Protein 2NOT (pdb70)

Solvent-accessible surface area: 13647 Å² total; per-residue (Å²): 42,51,98,20,6,34,130,0,1,57,10,5,1,112,55,154,67,55,27,173,48,7,68,61,0,2,5,17,12,40,77,48,58,31,35,99,33,46,14,89,0,0,117,4,8,70,116,6,34,65,29,19,48,52,0,110,158,128,66,4,47,8,132,173,8,65,14,63,52,24,65,10,35,124,5,6,55,18,90,16,138,182,146,165,45,41,81,53,0,0,52,4,0,18,127,5,1,52,44,9,13,164,17,72,37,69,116,85,18,112,84,26,64,48,154,157,124,5,198,44,111,95,8,12,25,129,0,2,58,12,5,5,106,52,176,83,66,25,146,43,7,77,69,2,9,4,11,5,40,190,23,41,46,25,104,32,47,10,74,0,0,128,2,6,68,115,20,28,69,31,48,50,54,0,113,160,143,68,8,42,8,164,151,12,44,0,5,37,100,73,21,171,109,0,3,81,24,93,1,145,176,108,153,22,26,86,61,0,0,57,2,0,18,121,4,1,71,36,10,37,158,10,73,40,71,121,84,15,110,90,30,83,71,166,182,104,4,171

CATH classification: 1.20.90.10

Structure (mmCIF, N/CA/C/O backbone):
data_2NOT
#
_entry.id   2NOT
#
_cell.length_a   39.500
_cell.length_b   43.500
_cell.length_c   145.000
_cell.angle_alpha   90.00
_cell.angle_beta   90.00
_cell.angle_gamma   90.00
#
_symmetry.space_group_name_H-M   'P 21 21 21'
#
loop_
_entity.id
_entity.type
_entity.pdbx_description
1 polymer 'PHOSPHOLIPASE A2'
2 water water
#
loop_
_atom_site.group_PDB
_atom_site.id
_atom_site.type_symbol
_atom_site.label_atom_id
_atom_site.label_alt_id
_atom_site.label_comp_id
_atom_site.label_asym_id
_atom_site.label_entity_id
_atom_site.label_seq_id
_atom_site.pdbx_PDB_ins_code
_atom_site.Cartn_x
_atom_site.Cartn_y
_atom_site.Cartn_z
_atom_site.occupancy
_atom_site.B_iso_or_equiv
_atom_site.auth_seq_id
_atom_site.auth_comp_id
_atom_site.auth_asym_id
_atom_site.auth_atom_id
_atom_site.pdbx_PDB_model_num
ATOM 1 N N . ASN A 1 1 ? 0.333 8.967 30.901 1.00 3.79 1 ASN A N 1
ATOM 2 C CA . ASN A 1 1 ? 0.081 7.724 31.587 1.00 3.06 1 ASN A CA 1
ATOM 3 C C . ASN A 1 1 ? 1.297 6.800 31.718 1.00 2.00 1 ASN A C 1
ATOM 4 O O . ASN A 1 1 ? 2.405 7.110 31.274 1.00 2.00 1 ASN A O 1
ATOM 9 N N . LEU A 1 2 ? 1.036 5.642 32.342 1.00 2.00 2 LEU A N 1
ATOM 10 C CA . LEU A 1 2 ? 2.027 4.620 32.636 1.00 2.00 2 LEU A CA 1
ATOM 11 C C . LEU A 1 2 ? 2.558 3.788 31.486 1.00 2.00 2 LEU A C 1
ATOM 12 O O . LEU A 1 2 ? 3.653 3.235 31.597 1.00 2.64 2 LEU A O 1
ATOM 17 N N . VAL A 1 3 ? 1.815 3.663 30.384 1.00 2.00 3 VAL A N 1
ATOM 18 C CA . VAL A 1 3 ? 2.306 2.948 29.208 1.00 2.89 3 VAL A CA 1
ATOM 19 C C . VAL A 1 3 ? 3.421 3.809 28.607 1.00 2.37 3 VAL A C 1
ATOM 20 O O . VAL A 1 3 ? 4.493 3.315 28.243 1.00 2.05 3 VAL A O 1
ATOM 24 N N . GLN A 1 4 ? 3.160 5.125 28.571 1.00 2.00 4 GLN A N 1
ATOM 25 C CA . GLN A 1 4 ? 4.109 6.127 28.101 1.00 2.00 4 GLN A CA 1
ATOM 26 C C . GLN A 1 4 ? 5.297 6.257 29.022 1.00 2.00 4 GLN A C 1
ATOM 27 O O . GLN A 1 4 ? 6.382 6.571 28.549 1.00 4.73 4 GLN A O 1
ATOM 33 N N . PHE A 1 5 ? 5.122 6.055 30.332 1.00 5.59 5 PHE A N 1
ATOM 34 C CA . PHE A 1 5 ? 6.238 6.088 31.273 1.00 7.07 5 PHE A CA 1
ATOM 35 C C . PHE A 1 5 ? 7.165 4.917 30.954 1.00 5.59 5 PHE A C 1
ATOM 36 O O . PHE A 1 5 ? 8.366 5.118 30.773 1.00 2.00 5 PHE A O 1
ATOM 44 N N . SER A 1 6 ? 6.599 3.705 30.834 1.00 6.72 6 SER A N 1
ATOM 45 C CA . SER A 1 6 ? 7.340 2.516 30.436 1.00 7.53 6 SER A CA 1
ATOM 46 C C . SER A 1 6 ? 8.104 2.733 29.124 1.00 7.27 6 SER A C 1
ATOM 47 O O . SER A 1 6 ? 9.242 2.276 28.994 1.00 10.17 6 SER A O 1
ATOM 50 N N . TYR A 1 7 ? 7.518 3.466 28.163 1.00 2.19 7 TYR A N 1
ATOM 51 C CA . TYR A 1 7 ? 8.214 3.823 26.940 1.00 2.00 7 TYR A CA 1
ATOM 52 C C . TYR A 1 7 ? 9.347 4.806 27.165 1.00 4.17 7 TYR A C 1
ATOM 53 O O . TYR A 1 7 ? 10.383 4.670 26.510 1.00 6.43 7 TYR A O 1
ATOM 62 N N . LEU A 1 8 ? 9.176 5.791 28.067 1.00 2.53 8 LEU A N 1
ATOM 63 C CA . LEU A 1 8 ? 10.220 6.772 28.352 1.00 3.33 8 LEU A CA 1
ATOM 64 C C . LEU A 1 8 ? 11.409 6.150 29.070 1.00 3.54 8 LEU A C 1
ATOM 65 O O . LEU A 1 8 ? 12.545 6.583 28.870 1.00 2.00 8 LEU A O 1
ATOM 70 N N . ILE A 1 9 ? 11.130 5.093 29.856 1.00 4.61 9 ILE A N 1
ATOM 71 C CA . ILE A 1 9 ? 12.125 4.300 30.575 1.00 3.86 9 ILE A CA 1
ATOM 72 C C . ILE A 1 9 ? 12.995 3.543 29.577 1.00 4.30 9 ILE A C 1
ATOM 73 O O . ILE A 1 9 ? 14.224 3.616 29.658 1.00 5.31 9 ILE A O 1
ATOM 78 N N . GLN A 1 10 ? 12.367 2.839 28.621 1.00 2.57 10 GLN A N 1
ATOM 79 C CA . GLN A 1 10 ? 13.119 2.059 27.651 1.00 2.00 10 GLN A CA 1
ATOM 80 C C . GLN A 1 10 ? 13.942 2.873 26.684 1.00 4.11 10 GLN A C 1
ATOM 81 O O . GLN A 1 10 ? 14.951 2.387 26.170 1.00 6.22 10 GLN A O 1
ATOM 87 N N . CYS A 1 11 ? 13.507 4.119 26.460 1.00 4.65 11 CYS A N 1
ATOM 88 C CA . CYS A 1 11 ? 14.210 5.039 25.590 1.00 2.00 11 CYS A CA 1
ATOM 89 C C . CYS A 1 11 ? 15.441 5.597 26.290 1.00 5.34 11 CYS A C 1
ATOM 90 O O . CYS A 1 11 ? 16.520 5.650 25.693 1.00 5.03 11 CYS A O 1
ATOM 93 N N . ALA A 1 12 ? 15.294 5.994 27.564 1.00 5.37 12 ALA A N 1
ATOM 94 C CA . ALA A 1 12 ? 16.397 6.540 28.350 1.00 2.00 12 ALA A CA 1
ATOM 95 C C . ALA A 1 12 ? 17.463 5.507 28.685 1.00 2.00 12 ALA A C 1
ATOM 96 O O . ALA A 1 12 ? 18.642 5.858 28.805 1.00 2.00 12 ALA A O 1
ATOM 98 N N . ASN A 1 13 ? 17.065 4.233 28.831 1.00 2.00 13 ASN A N 1
ATOM 99 C CA . ASN A 1 13 ? 18.020 3.178 29.078 1.00 2.26 13 ASN A CA 1
ATOM 100 C C . ASN A 1 13 ? 18.442 2.418 27.825 1.00 2.00 13 ASN A C 1
ATOM 101 O O . ASN A 1 13 ? 19.406 1.673 27.912 1.00 2.00 13 ASN A O 1
ATOM 106 N N . HIS A 1 14 ? 17.761 2.520 26.676 1.00 2.00 14 HIS A N 1
ATOM 107 C CA . HIS A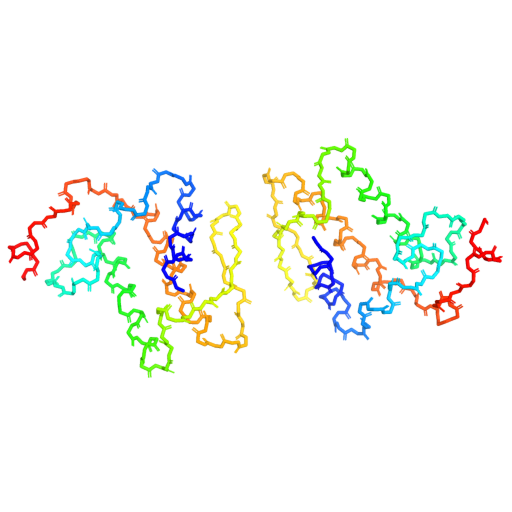 1 14 ? 18.166 1.832 25.445 1.00 2.64 14 HIS A CA 1
ATOM 108 C C . HIS A 1 14 ? 18.124 0.299 25.485 1.00 7.55 14 HIS A C 1
ATOM 109 O O . HIS A 1 14 ? 19.059 -0.403 25.077 1.00 7.10 14 HIS A O 1
ATOM 116 N N . GLY A 1 15 ? 17.020 -0.276 25.983 1.00 9.88 15 GLY A N 1
ATOM 117 C CA . GLY A 1 15 ? 16.870 -1.716 26.030 1.00 9.54 15 GLY A CA 1
ATOM 118 C C . GLY A 1 15 ? 17.622 -2.434 27.138 1.00 6.43 15 GLY A C 1
ATOM 119 O O . GLY A 1 15 ? 17.182 -3.532 27.481 1.00 9.21 15 GLY A O 1
ATOM 120 N N . ARG A 1 16 ? 18.709 -1.897 27.731 1.00 4.52 16 ARG A N 1
ATOM 121 C CA . ARG A 1 16 ? 19.441 -2.634 28.758 1.00 5.43 16 ARG A CA 1
ATOM 122 C C . ARG A 1 16 ? 18.668 -3.178 29.960 1.00 4.87 16 ARG A C 1
ATOM 123 O O . ARG A 1 16 ? 19.070 -4.225 30.479 1.00 6.69 16 ARG A O 1
ATOM 131 N N . ARG A 1 17 ? 17.546 -2.589 30.407 1.00 5.64 17 ARG A N 1
ATOM 132 C CA . ARG A 1 17 ? 16.783 -3.179 31.508 1.00 4.73 17 ARG A CA 1
ATOM 133 C C . ARG A 1 17 ? 15.263 -3.108 31.318 1.00 2.00 17 ARG A C 1
ATOM 134 O O . ARG A 1 17 ? 14.788 -2.043 30.945 1.00 2.00 17 ARG A O 1
ATOM 142 N N . PRO A 1 18 ? 14.461 -4.181 31.507 1.00 2.00 18 PRO A N 1
ATOM 143 C CA . PRO A 1 18 ? 12.980 -4.210 31.530 1.00 2.00 18 PRO A CA 1
ATOM 144 C C . PRO A 1 18 ? 12.338 -3.269 32.545 1.00 2.00 18 PRO A C 1
ATOM 145 O O . PRO A 1 18 ? 12.906 -3.105 33.622 1.00 3.82 18 PRO A O 1
ATOM 149 N N . THR A 1 19 ? 11.151 -2.695 32.257 1.00 2.69 19 THR A N 1
ATOM 150 C CA . THR A 1 19 ? 10.438 -1.788 33.167 1.00 2.10 19 THR A CA 1
ATOM 151 C C . THR A 1 19 ? 9.985 -2.488 34.452 1.00 4.27 19 THR A C 1
ATOM 152 O O . THR A 1 19 ? 9.948 -1.906 35.536 1.00 2.00 19 THR A O 1
ATOM 156 N N . ARG A 1 20 ? 9.688 -3.778 34.297 1.00 6.00 20 ARG A N 1
ATOM 157 C CA . ARG A 1 20 ? 9.339 -4.704 35.361 1.00 5.06 20 ARG A CA 1
ATOM 158 C C . ARG A 1 20 ? 10.365 -4.696 36.489 1.00 3.53 20 ARG A C 1
ATOM 159 O O . ARG A 1 20 ? 10.036 -4.821 37.670 1.00 6.21 20 ARG A O 1
ATOM 167 N N . HIS A 1 21 ? 11.640 -4.540 36.120 1.00 3.19 21 HIS A N 1
ATOM 168 C CA . HIS A 1 21 ? 12.739 -4.531 37.076 1.00 3.08 21 HIS A CA 1
ATOM 169 C C . HIS A 1 21 ? 12.737 -3.368 3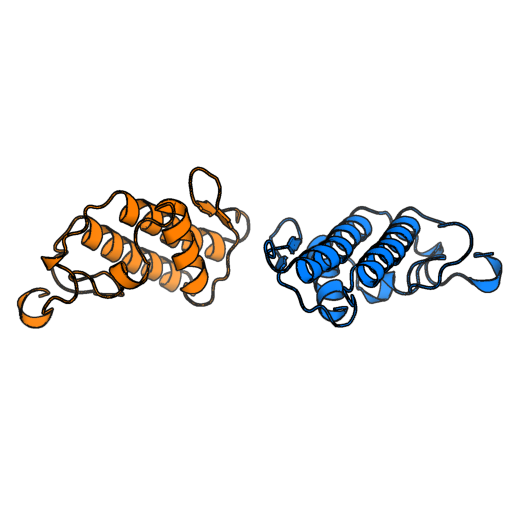8.064 1.00 4.67 21 HIS A C 1
ATOM 170 O O . HIS A 1 21 ? 13.263 -3.440 39.177 1.00 2.03 21 HIS A O 1
ATOM 177 N N . TYR A 1 22 ? 12.104 -2.288 37.616 1.00 5.65 22 TYR A N 1
ATOM 178 C CA . TYR A 1 22 ? 11.997 -1.066 38.379 1.00 2.00 22 TYR A CA 1
ATOM 179 C C . TYR A 1 22 ? 10.738 -0.978 39.214 1.00 2.00 22 TYR A C 1
ATOM 180 O O . TYR A 1 22 ? 10.684 -0.129 40.094 1.00 2.00 22 TYR A O 1
ATOM 189 N N . MET A 1 23 ? 9.709 -1.804 38.995 1.00 2.00 23 MET A N 1
ATOM 190 C CA . MET A 1 23 ? 8.459 -1.662 39.741 1.00 3.00 23 MET A CA 1
ATOM 191 C C . MET A 1 23 ? 8.429 -2.322 41.116 1.00 2.00 23 MET A C 1
ATOM 192 O O . MET A 1 23 ? 7.505 -2.093 41.897 1.00 2.00 23 MET A O 1
ATOM 197 N N . ASP A 1 24 ? 9.411 -3.154 41.451 1.00 2.00 24 ASP A N 1
ATOM 198 C CA . ASP A 1 24 ? 9.485 -3.657 42.803 1.00 2.22 24 ASP A CA 1
ATOM 199 C C . ASP A 1 24 ? 10.929 -3.569 43.260 1.00 2.00 24 ASP A C 1
ATOM 200 O O . ASP A 1 24 ? 11.633 -4.557 43.462 1.00 2.00 24 ASP A O 1
ATOM 205 N N . TYR A 1 25 ? 11.360 -2.319 43.425 1.00 3.27 25 TYR A N 1
ATOM 206 C CA . TYR A 1 25 ? 12.705 -2.039 43.888 1.00 5.40 25 TYR A CA 1
ATOM 207 C C . TYR A 1 25 ? 12.697 -1.167 45.142 1.00 6.31 25 TYR A C 1
ATOM 208 O O . TYR A 1 25 ? 11.969 -0.180 45.251 1.00 6.53 25 TYR A O 1
ATOM 217 N N . GLY A 1 26 ? 13.555 -1.542 46.096 1.00 2.58 26 GLY A N 1
ATOM 218 C CA . GLY A 1 26 ? 13.721 -0.828 47.351 1.00 2.00 26 GLY A CA 1
ATOM 219 C C . GLY A 1 26 ? 12.446 -0.588 48.152 1.00 5.50 26 GLY A C 1
ATOM 220 O O . GLY A 1 26 ? 11.541 -1.424 48.247 1.00 7.99 26 GLY A O 1
ATOM 221 N N . CYS A 1 27 ? 12.406 0.617 48.726 1.00 4.62 27 CYS A N 1
ATOM 222 C CA . CYS A 1 27 ? 11.291 1.063 49.546 1.00 4.73 27 CYS A CA 1
ATOM 223 C C . CYS A 1 27 ? 10.229 1.900 48.849 1.00 2.00 27 CYS A C 1
ATOM 224 O O . CYS A 1 27 ? 9.067 1.891 49.251 1.00 2.00 27 CYS A O 1
ATOM 227 N N . TYR A 1 28 ? 10.617 2.616 47.793 1.00 2.00 28 TYR A N 1
ATOM 228 C CA . TYR A 1 28 ? 9.723 3.523 47.091 1.00 2.00 28 TYR A CA 1
ATOM 229 C C . TYR A 1 28 ? 9.308 3.154 45.678 1.00 2.00 28 TYR A C 1
ATOM 230 O O . TYR A 1 28 ? 8.281 3.650 45.212 1.00 2.00 28 TYR A O 1
ATOM 239 N N . CYS A 1 29 ? 10.067 2.321 44.954 1.00 2.00 29 CYS A N 1
ATOM 240 C CA . CYS A 1 29 ? 9.673 1.938 43.609 1.00 2.00 29 CYS A CA 1
ATOM 241 C C . CYS A 1 29 ? 8.542 0.936 43.716 1.00 2.00 29 CYS A C 1
ATOM 242 O O . CYS A 1 29 ? 8.613 -0.078 44.415 1.00 2.00 29 CYS A O 1
ATOM 245 N N . GLY A 1 30 ? 7.478 1.296 43.001 1.00 2.00 30 GLY A N 1
ATOM 246 C CA . GLY A 1 30 ? 6.210 0.592 43.095 1.00 3.37 30 GLY A CA 1
ATOM 247 C C . GLY A 1 30 ? 5.161 1.473 43.771 1.00 5.06 30 GLY A C 1
ATOM 248 O O . GLY A 1 30 ? 4.031 1.036 43.979 1.00 4.80 30 GLY A O 1
ATOM 249 N N . TRP A 1 31 ? 5.567 2.714 44.102 1.00 4.87 31 TRP A N 1
ATOM 250 C CA . TRP A 1 31 ? 4.787 3.800 44.698 1.00 2.00 31 TRP A CA 1
ATOM 251 C C . TRP A 1 31 ? 4.329 3.718 46.146 1.00 3.95 31 TRP A C 1
ATOM 252 O O . TRP A 1 31 ? 3.593 4.595 46.613 1.00 6.63 31 TRP A O 1
ATOM 263 N N . GLY A 1 32 ? 4.753 2.708 46.910 1.00 5.92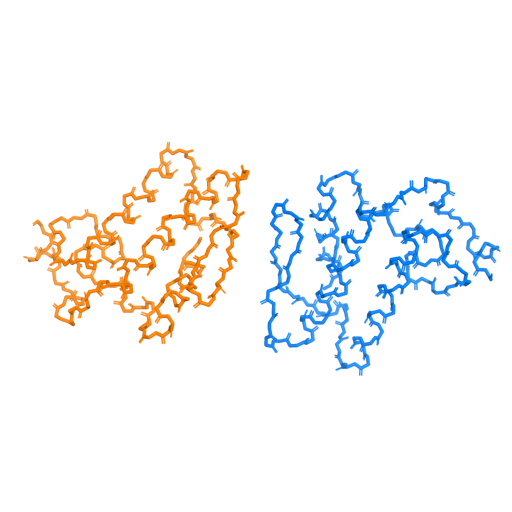 32 GLY A N 1
ATOM 264 C CA . GLY A 1 32 ? 4.412 2.650 48.325 1.00 6.64 32 GLY A CA 1
ATOM 265 C C . GLY A 1 32 ? 5.422 3.440 49.142 1.00 6.29 32 GLY A C 1
ATOM 266 O O . GLY A 1 32 ? 6.560 3.010 49.329 1.00 11.58 32 GLY A O 1
ATOM 267 N N . GLY A 1 33 ? 4.999 4.612 49.621 1.00 7.81 33 GLY A N 1
ATOM 268 C CA . GLY A 1 33 ? 5.839 5.497 50.413 1.00 5.71 33 GLY A CA 1
ATOM 269 C C . GLY A 1 33 ? 6.176 4.891 51.765 1.00 11.69 33 GLY A C 1
ATOM 270 O O . GLY A 1 33 ? 5.276 4.638 52.572 1.00 19.53 33 GLY A O 1
ATOM 271 N N . SER A 1 34 ? 7.470 4.677 52.026 1.00 12.37 34 SER A N 1
ATOM 272 C CA . SER A 1 34 ? 7.906 4.012 53.248 1.00 12.44 34 SER A CA 1
ATOM 273 C C . SER A 1 34 ? 9.376 4.210 53.602 1.00 5.43 34 SER A C 1
ATOM 274 O O . SER A 1 34 ? 10.251 4.097 52.743 1.00 7.71 34 SER A O 1
ATOM 277 N N . GLY A 1 35 ? 9.637 4.467 54.888 1.00 2.80 35 GLY A N 1
ATOM 278 C CA . GLY A 1 35 ? 10.968 4.622 55.463 1.00 2.40 35 GLY A CA 1
ATOM 279 C C . GLY A 1 35 ? 11.963 5.498 54.718 1.00 2.00 35 GLY A C 1
ATOM 280 O O . GLY A 1 35 ? 11.668 6.605 54.273 1.00 2.69 35 GLY A O 1
ATOM 281 N N . THR A 1 36 ? 13.168 4.938 54.595 1.00 2.00 36 THR A N 1
ATOM 282 C CA . THR A 1 36 ? 14.280 5.602 53.935 1.00 3.63 36 THR A CA 1
ATOM 283 C C . THR A 1 36 ? 14.451 5.024 52.528 1.00 5.69 36 THR A C 1
ATOM 284 O O . THR A 1 36 ? 14.351 3.806 52.355 1.00 6.97 36 THR A O 1
ATOM 288 N N . PRO A 1 37 ? 14.692 5.841 51.485 1.00 5.59 37 PRO A N 1
ATOM 289 C CA . PRO A 1 37 ? 15.194 5.400 50.188 1.00 2.02 37 PRO A CA 1
ATOM 290 C C . PRO A 1 37 ? 16.530 4.698 50.381 1.00 2.00 37 PRO A C 1
ATOM 291 O O . PRO A 1 37 ? 17.513 5.285 50.834 1.00 2.00 37 PRO A O 1
ATOM 295 N N . VAL A 1 38 ? 16.525 3.398 50.091 1.00 2.00 38 VAL A N 1
ATOM 296 C CA . VAL A 1 38 ? 17.696 2.556 50.321 1.00 4.56 38 VAL A CA 1
ATOM 297 C C . VAL A 1 38 ? 18.866 2.779 49.362 1.00 4.71 38 VAL A C 1
ATOM 298 O O . VAL A 1 38 ? 20.015 2.461 49.683 1.00 3.20 38 VAL A O 1
ATOM 302 N N . ASP A 1 39 ? 18.565 3.404 48.215 1.00 3.53 39 ASP A N 1
ATOM 303 C CA . ASP A 1 39 ? 19.464 3.434 47.066 1.00 2.00 39 ASP A CA 1
ATOM 304 C C . ASP A 1 39 ? 19.306 4.733 46.285 1.00 5.16 39 ASP A C 1
ATOM 305 O O . ASP A 1 39 ? 18.400 5.533 46.529 1.00 3.09 39 ASP A O 1
ATOM 310 N N . GLU A 1 40 ? 20.170 4.910 45.282 1.00 10.44 40 GLU A N 1
ATOM 311 C CA . GLU A 1 40 ? 20.100 6.046 44.369 1.00 14.75 40 GLU A CA 1
ATOM 312 C C . GLU A 1 40 ? 18.838 5.931 43.513 1.00 6.82 40 GLU A C 1
ATOM 313 O O . GLU A 1 40 ? 18.055 6.877 43.389 1.00 2.00 40 GLU A O 1
ATOM 319 N N . LEU A 1 41 ? 18.634 4.711 42.991 1.00 3.15 41 LEU A N 1
ATOM 320 C CA . LEU A 1 41 ? 17.471 4.348 42.198 1.00 2.00 41 LEU A CA 1
ATOM 321 C C . LEU A 1 41 ? 16.197 4.436 43.000 1.00 2.00 41 LEU A C 1
ATOM 322 O O . LEU A 1 41 ? 15.137 4.734 42.450 1.00 2.00 41 LEU A O 1
ATOM 327 N N . ASP A 1 42 ? 16.302 4.189 44.306 1.00 5.37 42 ASP A N 1
ATOM 328 C CA . ASP A 1 42 ? 15.128 4.269 45.142 1.00 3.71 42 ASP A CA 1
ATOM 329 C C . ASP A 1 42 ? 14.721 5.709 45.387 1.00 2.00 42 ASP A C 1
ATOM 330 O O . ASP A 1 42 ? 13.528 5.982 45.514 1.00 2.00 42 ASP A O 1
ATOM 335 N N . ARG A 1 43 ? 15.698 6.632 45.419 1.00 6.94 43 ARG A N 1
ATOM 336 C CA . ARG A 1 43 ? 15.411 8.055 45.551 1.00 13.28 43 ARG A CA 1
ATOM 337 C C . ARG A 1 43 ? 14.769 8.604 44.291 1.00 9.86 43 ARG A C 1
ATOM 338 O O . ARG A 1 43 ? 13.928 9.496 44.397 1.00 8.52 43 ARG A O 1
ATOM 346 N N . CYS A 1 44 ? 15.122 8.058 43.111 1.00 7.35 44 CYS A N 1
ATOM 347 C CA . CYS A 1 44 ? 14.477 8.426 41.856 1.00 2.00 44 CYS A CA 1
ATOM 348 C C . CYS A 1 44 ? 12.985 8.160 41.903 1.00 2.00 44 CYS A C 1
ATOM 349 O O . CYS A 1 44 ? 12.196 8.907 41.332 1.00 4.05 44 CYS A O 1
ATOM 352 N N . CYS A 1 45 ? 12.621 7.068 42.585 1.00 2.33 45 CYS A N 1
ATOM 353 C CA . CYS A 1 45 ? 11.252 6.619 42.672 1.00 2.00 45 CYS A CA 1
ATOM 354 C C . CYS A 1 45 ? 10.457 7.394 43.693 1.00 2.00 45 CYS A C 1
ATOM 355 O O . CYS A 1 45 ? 9.247 7.536 43.535 1.00 2.00 45 CYS A O 1
ATOM 358 N N . LYS A 1 46 ? 11.126 7.896 44.734 1.00 2.00 46 LYS A N 1
ATOM 359 C CA . LYS A 1 46 ? 10.473 8.724 45.739 1.00 3.78 46 LYS A CA 1
ATOM 360 C C . LYS A 1 46 ? 10.162 10.072 45.122 1.00 2.00 46 LYS A C 1
ATOM 361 O O . LYS A 1 46 ? 9.033 10.534 45.216 1.00 2.00 46 LYS A O 1
ATOM 367 N N . ILE A 1 47 ? 11.174 10.682 44.494 1.00 2.00 47 ILE A N 1
ATOM 368 C CA . ILE A 1 47 ? 11.045 11.956 43.808 1.00 2.00 47 ILE A CA 1
ATOM 369 C C . ILE A 1 47 ? 9.932 11.916 42.765 1.00 2.00 47 ILE A C 1
ATOM 370 O O . ILE A 1 47 ? 9.175 12.876 42.640 1.00 2.00 47 ILE A O 1
ATOM 375 N N . HIS A 1 48 ? 9.823 10.783 42.054 1.00 4.67 48 HIS A N 1
ATOM 376 C CA . HIS A 1 48 ? 8.813 10.548 41.032 1.00 2.00 48 HIS A CA 1
ATOM 377 C C . HIS A 1 48 ? 7.417 10.464 41.628 1.00 5.58 48 HIS A C 1
ATOM 378 O O . HIS A 1 48 ? 6.474 11.010 41.051 1.00 2.76 48 HIS A O 1
ATOM 385 N N . ASP A 1 49 ? 7.293 9.762 42.768 1.00 6.64 49 ASP A N 1
ATOM 386 C CA . ASP A 1 49 ? 6.041 9.617 43.501 1.00 2.00 49 ASP A CA 1
ATOM 387 C C . ASP A 1 49 ? 5.586 10.951 44.061 1.00 2.00 49 ASP A C 1
ATOM 388 O O . ASP A 1 49 ? 4.392 11.233 44.091 1.00 5.60 49 ASP A O 1
ATOM 393 N N . ASP A 1 50 ? 6.557 11.766 44.474 1.00 2.00 50 ASP A N 1
ATOM 394 C CA . ASP A 1 50 ? 6.335 13.117 44.957 1.00 2.00 50 ASP A CA 1
ATOM 395 C C . ASP A 1 50 ? 5.977 14.075 43.828 1.00 2.00 50 ASP A C 1
ATOM 396 O O . ASP A 1 50 ? 5.231 15.031 44.017 1.00 2.00 50 ASP A O 1
ATOM 401 N N . CYS A 1 51 ? 6.512 13.829 42.635 1.00 2.00 51 CYS A N 1
ATOM 402 C CA . CYS A 1 51 ? 6.291 14.680 41.474 1.00 2.00 51 CYS A CA 1
ATOM 403 C C . CYS A 1 51 ? 4.844 14.603 41.013 1.00 3.17 51 CYS A C 1
ATOM 404 O O . CYS A 1 51 ? 4.160 15.602 40.785 1.00 2.87 51 CYS A O 1
ATOM 407 N N . TYR A 1 52 ? 4.418 13.341 40.933 1.00 2.00 52 TYR A N 1
ATOM 408 C CA . TYR A 1 52 ? 3.058 12.941 40.646 1.00 2.00 52 TYR A CA 1
ATOM 409 C C . TYR A 1 52 ? 2.077 13.475 41.686 1.00 2.00 52 TYR A C 1
ATOM 410 O O . TYR A 1 52 ? 0.885 13.543 41.405 1.00 4.83 52 TYR A O 1
ATOM 419 N N . SER A 1 53 ? 2.528 13.858 42.889 1.00 2.00 53 SER A N 1
ATOM 420 C CA . SER A 1 53 ? 1.652 14.423 43.910 1.00 2.00 53 SER A CA 1
ATOM 421 C C . SER A 1 53 ? 1.384 15.911 43.711 1.00 2.22 53 SER A C 1
ATOM 422 O O . SER A 1 53 ? 0.255 16.361 43.912 1.00 2.00 53 SER A O 1
ATOM 425 N N . ASP A 1 54 ? 2.413 16.656 43.307 1.00 3.12 54 ASP A N 1
ATOM 426 C CA . ASP A 1 54 ? 2.288 18.071 42.980 1.00 6.55 54 ASP A CA 1
ATOM 427 C C . ASP A 1 54 ? 1.360 18.220 41.788 1.00 6.21 54 ASP A C 1
ATOM 428 O O . ASP A 1 54 ? 0.584 19.176 41.723 1.00 5.64 54 ASP A O 1
ATOM 433 N N . ALA A 1 55 ? 1.517 17.259 40.860 1.00 5.17 55 ALA A N 1
ATOM 434 C CA . ALA A 1 55 ? 0.720 17.168 39.669 1.00 2.00 55 ALA A CA 1
ATOM 435 C C . ALA A 1 55 ? -0.728 17.085 40.084 1.00 2.00 55 ALA A C 1
ATOM 436 O O . ALA A 1 55 ? -1.518 17.921 39.644 1.00 4.81 55 ALA A O 1
ATOM 438 N N . GLU A 1 56 ? -1.076 16.126 40.943 1.00 2.00 56 GLU A N 1
ATOM 439 C CA . GLU A 1 56 ? -2.454 15.959 41.385 1.00 3.02 56 GLU A CA 1
ATOM 440 C C . GLU A 1 56 ? -3.033 17.136 42.159 1.00 3.12 56 GLU A C 1
ATOM 441 O O . GLU A 1 56 ? -4.251 17.315 42.143 1.00 5.38 56 GLU A O 1
ATOM 447 N N . LYS A 1 57 ? -2.165 17.936 42.824 1.00 4.16 57 LYS A N 1
ATOM 448 C CA . LYS A 1 57 ? -2.556 19.164 43.522 1.00 2.33 57 LYS A CA 1
ATOM 449 C C . LYS A 1 57 ? -2.791 20.309 42.544 1.00 2.00 57 LYS A C 1
ATOM 450 O O . LYS A 1 57 ? -3.453 21.278 42.910 1.00 2.71 57 LYS A O 1
ATOM 456 N N . LYS A 1 58 ? -2.263 20.254 41.318 1.00 2.00 59 LYS A N 1
ATOM 457 C CA . LYS A 1 58 ? -2.467 21.275 40.298 1.00 2.00 59 LYS A CA 1
ATOM 458 C C . LYS A 1 58 ? -3.642 20.924 39.387 1.00 5.69 59 LYS A C 1
ATOM 459 O O . LYS A 1 58 ? -4.007 21.683 38.487 1.00 9.45 59 LYS A O 1
ATOM 465 N N . GLY A 1 59 ? -4.253 19.756 39.624 1.00 2.78 60 GLY A N 1
ATOM 466 C CA . GLY A 1 59 ? -5.399 19.295 38.860 1.00 2.00 60 GLY A CA 1
ATOM 467 C C . GLY A 1 59 ? -5.021 18.301 37.775 1.00 3.15 60 GLY A C 1
ATOM 468 O O . GLY A 1 59 ? -5.872 17.828 37.015 1.00 2.00 60 GLY A O 1
ATOM 469 N N . CYS A 1 60 ? -3.731 17.974 37.712 1.00 2.00 61 CYS A N 1
ATOM 470 C CA . CYS A 1 60 ? -3.214 17.052 36.722 1.00 2.00 61 CYS A CA 1
ATOM 471 C C . CYS A 1 60 ? -3.317 15.601 37.180 1.00 3.73 61 CYS A C 1
ATOM 472 O O . CYS A 1 60 ? -2.668 15.215 38.153 1.00 9.47 61 CYS A O 1
ATOM 475 N N . SER A 1 61 ? -4.147 14.762 36.551 1.00 4.68 67 SER A N 1
ATOM 476 C CA . SER A 1 61 ? -4.165 13.354 36.918 1.00 5.61 67 SER A CA 1
ATOM 477 C C . SER A 1 61 ? -3.048 12.691 36.133 1.00 4.83 67 SER A C 1
ATOM 478 O O . SER A 1 61 ? -3.103 12.679 34.902 1.00 7.90 67 SER A O 1
ATOM 481 N N . PRO A 1 62 ? -2.028 12.130 36.798 1.00 2.00 68 PRO A N 1
ATOM 482 C CA . PRO A 1 62 ? -0.869 11.496 36.172 1.00 4.23 68 PRO A CA 1
ATOM 483 C C . PRO A 1 62 ? -1.265 10.272 35.351 1.00 5.12 68 PRO A C 1
ATOM 484 O O . PRO A 1 62 ? -0.704 9.971 34.297 1.00 2.00 68 PRO A O 1
ATOM 488 N N . LYS A 1 63 ? -2.299 9.598 35.871 1.00 8.83 69 LYS A N 1
ATOM 489 C CA . LYS A 1 63 ? -2.915 8.416 35.297 1.00 11.82 69 LYS A CA 1
ATOM 490 C C . LYS A 1 63 ? -3.607 8.794 33.991 1.00 13.46 69 LYS A C 1
ATOM 491 O O . LYS A 1 63 ? -3.284 8.266 32.931 1.00 12.71 69 LYS A O 1
ATOM 497 N N . MET A 1 64 ? -4.549 9.743 34.063 1.00 15.28 70 MET A N 1
ATOM 498 C CA . MET A 1 64 ? -5.278 10.186 32.885 1.00 20.43 70 MET A CA 1
ATOM 499 C C . MET A 1 64 ? -4.569 11.174 31.949 1.00 15.44 70 MET A C 1
ATOM 500 O O . MET A 1 64 ? -5.151 11.576 30.938 1.00 15.12 70 MET A O 1
ATOM 505 N N . SER A 1 65 ? -3.313 11.577 32.204 1.00 12.24 71 SER A N 1
ATOM 506 C CA . SER A 1 65 ? -2.610 12.470 31.288 1.00 7.12 71 SER A CA 1
ATOM 507 C C . SER A 1 65 ? -1.854 11.765 30.165 1.00 2.00 71 SER A C 1
ATOM 508 O O . SER A 1 65 ? -0.785 11.198 30.371 1.00 2.00 71 SER A O 1
ATOM 511 N N . ALA A 1 66 ? -2.405 11.736 28.952 1.00 2.82 72 ALA A N 1
ATOM 512 C CA . ALA A 1 66 ? -1.671 11.215 27.801 1.00 3.72 72 ALA A CA 1
ATOM 513 C C . ALA A 1 66 ? -0.996 12.396 27.109 1.00 2.00 72 ALA A C 1
ATOM 514 O O . ALA A 1 66 ? -1.619 13.231 26.449 1.00 5.95 72 ALA A O 1
ATOM 516 N N . TYR A 1 67 ? 0.312 12.494 27.308 1.00 2.00 73 TYR A N 1
ATOM 517 C CA . TYR A 1 67 ? 1.079 13.607 26.784 1.00 2.00 73 TYR A CA 1
ATOM 518 C C . TYR A 1 67 ? 1.792 13.316 25.468 1.00 5.30 73 TYR A C 1
ATOM 519 O O . TYR A 1 67 ? 1.566 12.289 24.822 1.00 5.93 73 TYR A O 1
ATOM 528 N N . ASP A 1 68 ? 2.670 14.236 25.069 1.00 4.40 74 ASP A N 1
ATOM 529 C CA . ASP A 1 68 ? 3.395 14.130 23.825 1.00 2.00 74 ASP A CA 1
ATOM 530 C C . ASP A 1 68 ? 4.888 14.228 24.087 1.00 2.00 74 ASP A C 1
ATOM 531 O O . ASP A 1 68 ? 5.385 15.134 24.753 1.00 2.00 74 ASP A O 1
ATOM 536 N N . TYR A 1 69 ? 5.583 13.242 23.529 1.00 2.00 75 TYR A N 1
ATOM 537 C CA . TYR A 1 69 ? 7.022 13.104 23.657 1.00 2.00 75 TYR A CA 1
ATOM 538 C C . TYR A 1 69 ? 7.645 12.617 22.355 1.00 2.00 75 TYR A C 1
ATOM 539 O O . TYR A 1 69 ? 6.969 12.257 21.389 1.00 2.00 75 TYR A O 1
ATOM 548 N N . TYR A 1 70 ? 8.971 12.588 22.353 1.00 2.00 76 TYR A N 1
ATOM 549 C CA . TYR A 1 70 ? 9.723 12.059 21.240 1.00 2.00 76 TYR A CA 1
ATOM 550 C C . TYR A 1 70 ? 10.926 11.357 21.837 1.00 2.00 76 TYR A C 1
ATOM 551 O O . TYR A 1 70 ? 11.647 11.903 22.674 1.00 2.00 76 TYR A O 1
ATOM 560 N N . CYS A 1 71 ? 11.128 10.120 21.381 1.00 2.00 77 CYS A N 1
ATOM 561 C CA . CYS A 1 71 ? 12.281 9.355 21.812 1.00 4.15 77 CYS A CA 1
ATOM 562 C C . CYS A 1 71 ? 13.400 9.520 20.805 1.00 2.56 77 CYS A C 1
ATOM 563 O O . CYS A 1 71 ? 13.404 8.922 19.730 1.00 2.00 77 CYS A O 1
ATOM 566 N N . GLY A 1 72 ? 14.330 10.408 21.161 1.00 5.10 78 GLY A N 1
ATOM 567 C CA . GLY A 1 72 ? 15.512 10.633 20.355 1.00 2.00 78 GLY A CA 1
ATOM 568 C C . GLY A 1 72 ? 16.573 9.597 20.677 1.00 2.00 78 GLY A C 1
ATOM 569 O O . GLY A 1 72 ? 16.375 8.659 21.453 1.00 2.00 78 GLY A O 1
ATOM 570 N N . GLU A 1 73 ? 17.748 9.803 20.092 1.00 3.79 79 GLU A N 1
ATOM 571 C CA . GLU A 1 73 ? 18.855 8.886 20.297 1.00 2.00 79 GLU A CA 1
ATOM 572 C C . GLU A 1 73 ? 19.595 9.087 21.617 1.00 6.26 79 GLU A C 1
ATOM 573 O O . GLU A 1 73 ? 20.377 8.228 22.026 1.00 6.82 79 GLU A O 1
ATOM 579 N N . ASN A 1 74 ? 19.357 10.201 22.318 1.00 9.37 80 ASN A N 1
ATOM 580 C CA . ASN A 1 74 ? 20.002 10.476 23.600 1.00 12.70 80 ASN A CA 1
ATOM 581 C C . ASN A 1 74 ? 19.035 10.233 24.761 1.00 10.76 80 ASN A C 1
ATOM 582 O O . ASN A 1 74 ? 19.367 10.422 25.934 1.00 13.47 80 ASN A O 1
ATOM 587 N N . GLY A 1 75 ? 17.811 9.813 24.431 1.00 4.91 81 GLY A N 1
ATOM 588 C CA . GLY A 1 75 ? 16.782 9.559 25.415 1.00 2.51 81 GLY A CA 1
ATOM 589 C C . GLY A 1 75 ? 15.564 10.432 25.145 1.00 2.55 81 GLY A C 1
ATOM 590 O O . GLY A 1 75 ? 15.544 11.179 24.162 1.00 2.00 81 GLY A O 1
ATOM 591 N N . PRO A 1 76 ? 14.517 10.372 25.978 1.00 2.00 82 PRO A N 1
ATOM 592 C CA . PRO A 1 76 ? 13.263 11.086 25.774 1.00 2.00 82 PRO A CA 1
ATOM 593 C C . PRO A 1 76 ? 13.203 12.578 26.083 1.00 3.47 82 PRO A C 1
ATOM 594 O O . PRO A 1 76 ? 13.974 13.115 26.883 1.00 3.94 82 PRO A O 1
ATOM 598 N N . TYR A 1 77 ? 12.262 13.241 25.404 1.00 2.00 83 TYR A N 1
ATOM 599 C CA . TYR A 1 77 ? 12.025 14.652 25.615 1.00 2.00 83 TYR A CA 1
ATOM 600 C C . TYR A 1 77 ? 10.576 15.015 25.350 1.00 2.25 83 TYR A C 1
ATOM 601 O O . TYR A 1 77 ? 9.933 14.459 24.461 1.00 2.00 83 TYR A O 1
ATOM 610 N N . CYS A 1 78 ? 10.085 15.968 26.155 1.00 2.61 84 CYS A N 1
ATOM 611 C CA . CYS A 1 78 ? 8.703 16.412 26.107 1.00 2.00 84 CYS A CA 1
ATOM 612 C C . CYS A 1 78 ? 8.484 17.508 25.082 1.00 2.00 84 CYS A C 1
ATOM 613 O O . CYS A 1 78 ? 9.335 18.375 24.871 1.00 2.00 84 CYS A O 1
ATOM 616 N N . ARG A 1 79 ? 7.322 17.435 24.433 1.00 2.00 85 ARG A N 1
ATOM 617 C CA . ARG A 1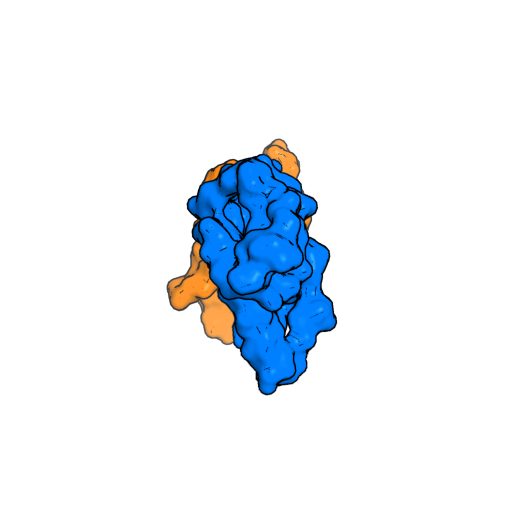 79 ? 6.963 18.363 23.377 1.00 5.31 85 ARG A CA 1
ATOM 618 C C . ARG A 1 79 ? 5.826 19.326 23.701 1.00 6.44 85 ARG A C 1
ATOM 619 O O . ARG A 1 79 ? 5.503 20.199 22.887 1.00 10.09 85 ARG A O 1
ATOM 627 N N . ASN A 1 80 ? 5.197 19.199 24.878 1.00 2.00 86 ASN A N 1
ATOM 628 C CA . ASN A 1 80 ? 4.109 20.093 25.261 1.00 3.46 86 ASN A CA 1
ATOM 629 C C . ASN A 1 80 ? 4.661 21.407 25.797 1.00 2.00 86 ASN A C 1
ATOM 630 O O . ASN A 1 80 ? 5.720 21.446 26.417 1.00 4.46 86 ASN A O 1
ATOM 635 N N . ILE A 1 81 ? 3.987 22.521 25.517 1.00 2.00 87 ILE A N 1
ATOM 636 C CA . ILE A 1 81 ? 4.442 23.825 25.984 1.00 2.00 87 ILE A CA 1
ATOM 637 C C . ILE A 1 81 ? 3.203 24.450 26.602 1.00 2.81 87 ILE A C 1
ATOM 638 O O . ILE A 1 81 ? 3.206 24.865 27.757 1.00 3.78 87 ILE A O 1
ATOM 643 N N . LYS A 1 82 ? 2.137 24.487 25.782 1.00 9.05 88 LYS A N 1
ATOM 644 C CA . LYS A 1 82 ? 0.857 25.103 26.105 1.00 10.64 88 LYS A CA 1
ATOM 645 C C . LYS A 1 82 ? -0.024 24.295 27.042 1.00 9.66 88 LYS A C 1
ATOM 646 O O . LYS A 1 82 ? -0.486 24.834 28.046 1.00 8.35 88 LYS A O 1
ATOM 652 N N . LYS A 1 83 ? -0.283 23.022 26.707 1.00 8.50 89 LYS A N 1
ATOM 653 C CA . LYS A 1 83 ? -1.077 22.111 27.532 1.00 3.56 89 LYS A CA 1
ATOM 654 C C . LYS A 1 83 ? -0.272 21.776 28.792 1.00 2.73 89 LYS A C 1
ATOM 655 O O . LYS A 1 83 ? 0.390 20.742 28.888 1.00 6.91 89 LYS A O 1
ATOM 661 N N . LYS A 1 84 ? -0.349 22.689 29.772 1.00 2.00 90 LYS A N 1
ATOM 662 C CA . LYS A 1 84 ? 0.469 22.679 30.983 1.00 3.71 90 LYS A CA 1
ATOM 663 C C . LYS A 1 84 ? 0.484 21.472 31.907 1.00 3.09 90 LYS A C 1
ATOM 664 O O . LYS A 1 84 ? 1.544 21.156 32.452 1.00 2.00 90 LYS A O 1
ATOM 670 N N . CYS A 1 85 ? -0.649 20.787 32.114 1.00 4.79 91 CYS A N 1
ATOM 671 C CA . CYS A 1 85 ? -0.675 19.578 32.934 1.00 4.58 91 CYS A CA 1
ATOM 672 C C . CYS A 1 85 ? -0.017 18.389 32.243 1.00 5.75 91 CYS A C 1
ATOM 673 O O . CYS A 1 85 ? 0.588 17.541 32.900 1.00 10.40 91 CYS A O 1
ATOM 676 N N . LEU A 1 86 ? -0.120 18.325 30.906 1.00 4.51 92 LEU A N 1
ATOM 677 C CA . LEU A 1 86 ? 0.513 17.277 30.127 1.00 2.00 92 LEU A CA 1
ATOM 678 C C . LEU A 1 86 ? 2.024 17.425 30.161 1.00 3.37 92 LEU A C 1
ATOM 679 O O . LEU A 1 86 ? 2.733 16.421 30.280 1.00 4.25 92 LEU A O 1
ATOM 684 N N . ARG A 1 87 ? 2.519 18.672 30.106 1.00 2.00 93 ARG A N 1
ATOM 685 C CA . ARG A 1 87 ? 3.949 18.922 30.198 1.00 2.00 93 ARG A CA 1
ATOM 686 C C . ARG A 1 87 ? 4.466 18.671 31.610 1.00 2.00 93 ARG A C 1
ATOM 687 O O . ARG A 1 87 ? 5.554 18.113 31.731 1.00 2.00 93 ARG A O 1
ATOM 695 N N . PHE A 1 88 ? 3.726 19.013 32.679 1.00 2.20 94 PHE A N 1
ATOM 696 C CA . PHE A 1 88 ? 4.181 18.757 34.042 1.00 2.02 94 PHE A CA 1
ATOM 697 C C . PHE A 1 88 ? 4.355 17.260 34.257 1.00 2.00 94 PHE A C 1
ATOM 698 O O . PHE A 1 88 ? 5.444 16.830 34.634 1.00 4.83 94 PHE A O 1
ATOM 706 N N . VAL A 1 89 ? 3.311 16.463 33.994 1.00 2.00 95 VAL A N 1
ATOM 707 C CA . VAL A 1 89 ? 3.370 15.011 34.150 1.00 2.69 95 VAL A CA 1
ATOM 708 C C . VAL A 1 89 ? 4.418 14.372 33.233 1.00 2.00 95 VAL A C 1
ATOM 709 O O . VAL A 1 89 ? 5.039 13.383 33.614 1.00 2.00 95 VAL A O 1
ATOM 713 N N . CYS A 1 90 ? 4.668 14.934 32.044 1.00 2.00 96 CYS A N 1
ATOM 714 C CA . CYS A 1 90 ? 5.723 14.442 31.163 1.00 2.00 96 CYS A CA 1
ATOM 715 C C . CYS A 1 90 ? 7.098 14.609 31.800 1.00 2.90 96 CYS A C 1
ATOM 716 O O . CYS A 1 90 ? 7.960 13.741 31.686 1.00 2.00 96 CYS A O 1
ATOM 719 N N . ASP A 1 91 ? 7.290 15.730 32.504 1.00 2.00 97 ASP A N 1
ATOM 720 C CA . ASP A 1 91 ? 8.540 16.024 33.178 1.00 2.00 97 ASP A CA 1
ATOM 721 C C . ASP A 1 91 ? 8.795 15.095 34.348 1.00 2.00 97 ASP A C 1
ATOM 722 O O . ASP A 1 91 ? 9.947 14.776 34.628 1.00 2.00 97 ASP A O 1
ATOM 727 N N . CYS A 1 92 ? 7.738 14.640 35.033 1.00 2.00 98 CYS A N 1
ATOM 728 C CA . CYS A 1 92 ? 7.889 13.712 36.135 1.00 2.00 98 CYS A CA 1
ATOM 729 C C . CYS A 1 92 ? 8.415 12.394 35.614 1.00 2.00 98 CYS A C 1
ATOM 730 O O . CYS A 1 92 ? 9.388 11.864 36.134 1.00 2.00 98 CYS A O 1
ATOM 733 N N . ASP A 1 93 ? 7.799 11.904 34.539 1.00 2.00 99 ASP A N 1
ATOM 734 C CA . ASP A 1 93 ? 8.185 10.670 33.883 1.00 2.00 99 ASP A CA 1
ATOM 735 C C . ASP A 1 93 ? 9.497 10.687 33.121 1.00 3.69 99 ASP A C 1
ATOM 736 O O . ASP A 1 93 ? 10.189 9.670 33.115 1.00 2.00 99 ASP A O 1
ATOM 741 N N . VAL A 1 94 ? 9.856 11.807 32.472 1.00 6.75 100 VAL A N 1
ATOM 742 C CA . VAL A 1 94 ? 11.110 11.937 31.738 1.00 6.35 100 VAL A CA 1
ATOM 743 C C . VAL A 1 94 ? 12.274 11.997 32.702 1.00 2.94 100 VAL A C 1
ATOM 744 O O . VAL A 1 94 ? 13.276 11.318 32.485 1.00 12.93 100 VAL A O 1
ATOM 748 N N . GLU A 1 95 ? 12.153 12.778 33.775 1.00 2.00 101 GLU A N 1
ATOM 749 C CA . GLU A 1 95 ? 13.259 12.909 34.709 1.00 5.20 101 GLU A CA 1
ATOM 750 C C . GLU A 1 95 ? 13.510 11.635 35.505 1.00 2.00 101 GLU A C 1
ATOM 751 O O . GLU A 1 95 ? 14.649 11.342 35.862 1.00 2.00 101 GLU A O 1
ATOM 757 N N . ALA A 1 96 ? 12.453 10.841 35.728 1.00 4.55 102 ALA A N 1
ATOM 758 C CA . ALA A 1 96 ? 12.550 9.565 36.422 1.00 3.52 102 ALA A CA 1
ATOM 759 C C . ALA A 1 96 ? 13.165 8.526 35.511 1.00 2.00 102 ALA A C 1
ATOM 760 O O . ALA A 1 96 ? 13.975 7.720 35.948 1.00 2.00 102 ALA A O 1
ATOM 762 N N . ALA A 1 97 ? 12.799 8.563 34.232 1.00 2.00 103 ALA A N 1
ATOM 763 C CA . ALA A 1 97 ? 13.343 7.659 33.237 1.00 2.00 103 ALA A CA 1
ATOM 764 C C . ALA A 1 97 ? 14.868 7.765 33.113 1.00 2.58 103 ALA A C 1
ATOM 765 O O . ALA A 1 97 ? 15.586 6.760 33.120 1.00 2.00 103 ALA A O 1
ATOM 767 N N . PHE A 1 98 ? 15.374 9.002 33.035 1.00 2.00 104 PHE A N 1
ATOM 768 C CA . PHE A 1 98 ? 16.802 9.254 32.978 1.00 2.00 104 PHE A CA 1
ATOM 769 C C . PHE A 1 98 ? 17.518 8.924 34.274 1.00 2.00 104 PHE A C 1
ATOM 770 O O . PHE A 1 98 ? 18.637 8.417 34.277 1.00 5.40 104 PHE A O 1
ATOM 778 N N . CYS A 1 99 ? 16.849 9.196 35.390 1.00 2.00 105 CYS A N 1
ATOM 779 C CA . CYS A 1 99 ? 17.365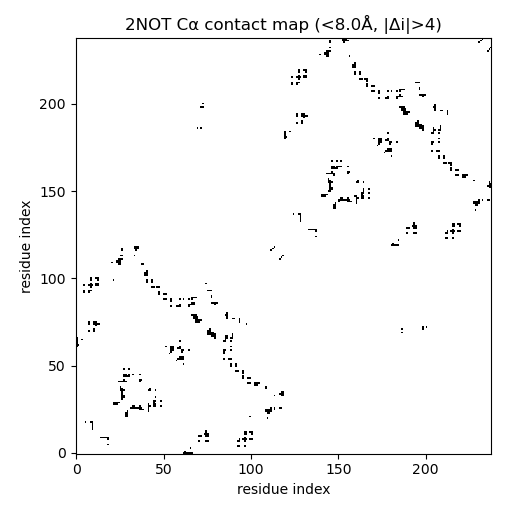 8.881 36.705 1.00 2.00 105 CYS A CA 1
ATOM 780 C C . CYS A 1 99 ? 17.608 7.381 36.825 1.00 2.00 105 CYS A C 1
ATOM 781 O O . CYS A 1 99 ? 18.709 6.965 37.171 1.00 6.16 105 CYS A O 1
ATOM 784 N N . PHE A 1 100 ? 16.610 6.569 36.457 1.00 2.00 106 PHE A N 1
ATOM 785 C CA . PHE A 1 100 ? 16.671 5.115 36.514 1.00 2.00 106 PHE A CA 1
ATOM 786 C C . PHE A 1 100 ? 17.827 4.498 35.746 1.00 2.00 106 PHE A C 1
ATOM 787 O O . PHE A 1 100 ? 18.407 3.499 36.183 1.00 2.00 106 PHE A O 1
ATOM 795 N N . ALA A 1 101 ? 18.142 5.132 34.602 1.00 7.70 107 ALA A N 1
ATOM 796 C CA . ALA A 1 101 ? 19.189 4.693 33.684 1.00 5.40 107 ALA A CA 1
ATOM 797 C C . ALA A 1 101 ? 20.604 5.018 34.133 1.00 2.55 107 ALA A C 1
ATOM 798 O O . ALA A 1 101 ? 21.527 4.214 33.998 1.00 4.11 107 ALA A O 1
ATOM 800 N N . LYS A 1 102 ? 20.762 6.223 34.678 1.00 2.00 108 LYS A N 1
ATOM 801 C CA . LYS A 1 102 ? 22.046 6.687 35.174 1.00 6.66 108 LYS A CA 1
ATOM 802 C C . LYS A 1 102 ? 22.358 6.135 36.563 1.00 8.20 108 LYS A C 1
ATOM 803 O O . LYS A 1 102 ? 23.528 6.079 36.962 1.00 14.96 108 LYS A O 1
ATOM 809 N N . ALA A 1 103 ? 21.312 5.704 37.290 1.00 2.00 109 ALA A N 1
ATOM 810 C CA . ALA A 1 103 ? 21.458 5.127 38.617 1.00 2.00 109 ALA A CA 1
ATOM 811 C C . ALA A 1 103 ? 21.892 3.665 38.561 1.00 2.09 109 ALA A C 1
ATOM 812 O O . ALA A 1 103 ? 21.412 2.894 37.721 1.00 4.40 109 ALA A O 1
ATOM 814 N N . PRO A 1 104 ? 22.823 3.249 39.432 1.00 2.00 110 PRO A N 1
ATOM 815 C CA . PRO A 1 104 ? 23.196 1.856 39.636 1.00 2.00 110 PRO A CA 1
ATOM 816 C C . PRO A 1 104 ? 22.083 0.993 40.197 1.00 5.05 110 PRO A C 1
ATOM 817 O O . PRO A 1 104 ? 21.322 1.392 41.090 1.00 6.20 110 PRO A O 1
ATOM 821 N N . TYR A 1 105 ? 22.024 -0.213 39.636 1.00 2.00 111 TYR A N 1
ATOM 822 C CA . TYR A 1 105 ? 21.020 -1.165 40.048 1.00 2.00 111 TYR A CA 1
ATOM 823 C C . TYR A 1 105 ? 21.637 -2.245 40.931 1.00 2.38 111 TYR A C 1
ATOM 824 O O . TYR A 1 105 ? 22.430 -3.063 40.468 1.00 8.74 111 TYR A O 1
ATOM 833 N N . ASN A 1 106 ? 21.328 -2.220 42.230 1.00 2.00 112 ASN A N 1
ATOM 834 C CA . ASN A 1 106 ? 21.683 -3.308 43.127 1.00 2.00 112 ASN A CA 1
ATOM 835 C C . ASN A 1 106 ? 20.660 -4.411 42.914 1.00 2.00 112 ASN A C 1
ATOM 836 O O . ASN A 1 106 ? 19.477 -4.199 43.201 1.00 2.00 112 ASN A O 1
ATOM 841 N N . ASN A 1 107 ? 21.044 -5.597 42.430 1.00 2.00 113 ASN A N 1
ATOM 842 C CA . ASN A 1 107 ? 20.080 -6.685 42.302 1.00 2.00 113 ASN A CA 1
ATOM 843 C C . ASN A 1 107 ? 19.599 -7.178 43.672 1.00 6.98 113 ASN A C 1
ATOM 844 O O . ASN A 1 107 ? 18.501 -7.726 43.825 1.00 6.48 113 ASN A O 1
ATOM 849 N N . ALA A 1 108 ? 20.450 -6.911 44.681 1.00 8.39 114 ALA A N 1
ATOM 850 C CA . ALA A 1 108 ? 20.191 -7.202 46.080 1.00 4.99 114 ALA A CA 1
ATOM 851 C C . ALA A 1 108 ? 19.153 -6.267 46.695 1.00 4.98 114 ALA A C 1
ATOM 852 O O . ALA A 1 108 ? 18.625 -6.579 47.763 1.00 6.85 114 ALA A O 1
ATOM 854 N N . ASN A 1 109 ? 18.829 -5.117 46.078 1.00 2.59 115 ASN A N 1
ATOM 855 C CA . ASN A 1 109 ? 17.793 -4.250 46.626 1.00 2.30 115 ASN A CA 1
ATOM 856 C C . ASN A 1 109 ? 16.448 -4.378 45.918 1.00 2.00 115 ASN A C 1
ATOM 857 O O . ASN A 1 109 ? 15.501 -3.687 46.282 1.00 2.00 115 ASN A O 1
ATOM 862 N N . TRP A 1 110 ? 16.360 -5.269 44.919 1.00 2.00 116 TRP A N 1
ATOM 863 C CA . TRP A 1 110 ? 15.118 -5.596 44.227 1.00 2.00 116 TRP A CA 1
ATOM 864 C C . TRP A 1 110 ? 14.334 -6.574 45.107 1.00 4.71 116 TRP A C 1
ATOM 865 O O . TRP A 1 110 ? 14.890 -7.571 45.577 1.00 7.90 116 TRP A O 1
ATOM 876 N N . ASN A 1 111 ? 13.044 -6.271 45.335 1.00 2.00 117 ASN A N 1
ATOM 877 C CA . ASN A 1 111 ? 12.078 -7.089 46.070 1.00 3.20 117 ASN A CA 1
ATOM 878 C C . ASN A 1 111 ? 12.470 -7.351 47.524 1.00 2.00 117 ASN A C 1
ATOM 879 O O . ASN A 1 111 ? 12.542 -8.484 48.006 1.00 5.15 117 ASN A O 1
ATOM 884 N N . ILE A 1 112 ? 12.772 -6.271 48.255 1.00 3.30 118 ILE A N 1
ATOM 885 C CA . ILE A 1 112 ? 13.119 -6.427 49.661 1.00 3.25 118 ILE A CA 1
ATOM 886 C C . ILE A 1 112 ? 11.837 -6.480 50.486 1.00 3.51 118 ILE A C 1
ATOM 887 O O . ILE A 1 112 ? 10.769 -6.078 50.013 1.00 5.92 118 ILE A O 1
ATOM 892 N N . ASP A 1 113 ? 11.908 -7.033 51.703 1.00 3.80 119 ASP A N 1
ATOM 893 C CA . ASP A 1 113 ? 10.749 -7.105 52.577 1.00 2.19 119 ASP A CA 1
ATOM 894 C C . ASP A 1 113 ? 10.532 -5.686 53.082 1.00 4.37 119 ASP A C 1
ATOM 895 O O . ASP A 1 113 ? 11.221 -5.212 53.977 1.00 9.54 119 ASP A O 1
ATOM 900 N N . THR A 1 114 ? 9.588 -4.974 52.479 1.00 3.46 120 THR A N 1
ATOM 901 C CA . THR A 1 114 ? 9.344 -3.575 52.808 1.00 2.64 120 THR A CA 1
ATOM 902 C C . THR A 1 114 ? 8.699 -3.354 54.166 1.00 2.00 120 THR A C 1
ATOM 903 O O . THR A 1 114 ? 8.714 -2.252 54.713 1.00 8.04 120 THR A O 1
ATOM 907 N N . LYS A 1 115 ? 8.138 -4.427 54.721 1.00 2.00 121 LYS A N 1
ATOM 908 C CA . LYS A 1 115 ? 7.494 -4.387 56.022 1.00 5.16 121 LYS A CA 1
ATOM 909 C C . LYS A 1 115 ? 8.561 -4.242 57.097 1.00 5.69 121 LYS A C 1
ATOM 910 O O . LYS A 1 115 ? 8.354 -3.571 58.110 1.00 2.88 121 LYS A O 1
ATOM 916 N N . LYS A 1 116 ? 9.720 -4.859 56.815 1.00 2.00 122 LYS A N 1
ATOM 917 C CA . LYS A 1 116 ? 10.858 -4.852 57.706 1.00 2.00 122 LYS A CA 1
ATOM 918 C C . LYS A 1 116 ? 11.883 -3.784 57.395 1.00 3.25 122 LYS A C 1
ATOM 919 O O . LYS A 1 116 ? 12.315 -3.045 58.281 1.00 8.58 122 LYS A O 1
ATOM 925 N N . ARG A 1 117 ? 12.269 -3.723 56.118 1.00 2.00 123 ARG A N 1
ATOM 926 C CA . ARG A 1 117 ? 13.298 -2.813 55.622 1.00 5.33 123 ARG A CA 1
ATOM 927 C C . ARG A 1 117 ? 12.854 -1.372 55.409 1.00 5.35 123 ARG A C 1
ATOM 928 O O . ARG A 1 117 ? 13.677 -0.458 55.478 1.00 4.59 123 ARG A O 1
ATOM 936 N N . CYS A 1 118 ? 11.557 -1.138 55.180 1.00 9.28 124 CYS A N 1
ATOM 937 C CA . CYS A 1 118 ? 11.085 0.205 54.891 1.00 11.61 124 CYS A CA 1
ATOM 938 C C . CYS A 1 118 ? 10.202 0.842 55.953 1.00 17.09 124 CYS A C 1
ATOM 939 O O . CYS A 1 118 ? 9.173 1.468 55.689 1.00 15.67 124 CYS A O 1
ATOM 942 N N . GLN A 1 119 ? 10.599 0.634 57.204 1.00 24.28 125 GLN A N 1
ATOM 943 C CA . GLN A 1 119 ? 9.973 1.345 58.304 1.00 32.25 125 GLN A CA 1
ATOM 944 C C . GLN A 1 119 ? 10.894 2.494 58.715 1.00 35.86 125 GLN A C 1
ATOM 945 O O . GLN A 1 119 ? 12.120 2.360 58.621 1.00 39.59 125 GLN A O 1
ATOM 952 N N . ASN B 1 1 ? 7.670 13.096 8.046 1.00 16.55 1 ASN B N 1
ATOM 953 C CA . ASN B 1 1 ? 6.278 13.317 7.688 1.00 12.89 1 ASN B CA 1
ATOM 954 C C . ASN B 1 1 ? 6.004 14.780 7.343 1.00 15.62 1 ASN B C 1
ATOM 955 O O . ASN B 1 1 ? 6.760 15.669 7.753 1.00 14.47 1 ASN B O 1
ATOM 960 N N . LEU B 1 2 ? 4.891 15.006 6.601 1.00 15.51 2 LEU B N 1
ATOM 961 C CA . LEU B 1 2 ? 4.435 16.334 6.166 1.00 15.51 2 LEU B CA 1
ATOM 962 C C . LEU B 1 2 ? 4.212 17.294 7.335 1.00 13.94 2 LEU B C 1
ATOM 963 O O . LEU B 1 2 ? 4.375 18.505 7.197 1.00 9.38 2 LEU B O 1
ATOM 968 N N . VAL B 1 3 ? 3.856 16.709 8.491 1.00 5.93 3 VAL B N 1
ATOM 969 C CA . VAL B 1 3 ? 3.569 17.438 9.715 1.00 4.27 3 VAL B CA 1
ATOM 970 C C . VAL B 1 3 ? 4.802 18.195 10.175 1.00 2.00 3 VAL B C 1
ATOM 971 O O . VAL B 1 3 ? 4.755 19.424 10.186 1.00 3.85 3 VAL B O 1
ATOM 975 N N . GLN B 1 4 ? 5.913 17.529 10.507 1.00 2.22 4 GLN B N 1
ATOM 976 C CA . GLN B 1 4 ? 7.090 18.228 10.989 1.00 2.00 4 GLN B CA 1
ATOM 977 C C . GLN B 1 4 ? 7.880 18.977 9.930 1.00 5.35 4 GLN B C 1
ATOM 978 O O . GLN B 1 4 ? 8.740 19.780 10.293 1.00 4.08 4 GLN B O 1
ATOM 984 N N . PHE B 1 5 ? 7.593 18.759 8.630 1.00 7.74 5 PHE B N 1
ATOM 985 C CA . PHE B 1 5 ? 8.148 19.592 7.563 1.00 5.60 5 PHE B CA 1
ATOM 986 C C . PHE B 1 5 ? 7.507 20.973 7.703 1.00 2.08 5 PHE B C 1
ATOM 987 O O . PHE B 1 5 ? 8.216 21.974 7.709 1.00 2.00 5 PHE B O 1
ATOM 995 N N . SER B 1 6 ? 6.177 21.027 7.877 1.00 2.00 6 SER B N 1
ATOM 996 C CA . SER B 1 6 ? 5.435 22.264 8.060 1.00 2.00 6 SER B CA 1
ATOM 997 C C . SER B 1 6 ? 5.922 23.064 9.244 1.00 2.94 6 SER B C 1
ATOM 998 O O . SER B 1 6 ? 5.893 24.294 9.211 1.00 5.39 6 SER B O 1
ATOM 1001 N N . TYR B 1 7 ? 6.363 22.347 10.285 1.00 6.72 7 TYR B N 1
ATOM 1002 C CA . TYR B 1 7 ? 6.950 22.967 11.460 1.00 6.10 7 TYR B CA 1
ATOM 1003 C C . TYR B 1 7 ? 8.299 23.562 11.105 1.00 7.59 7 TYR B C 1
ATOM 1004 O O . TYR B 1 7 ? 8.576 24.691 11.493 1.00 9.67 7 TYR B O 1
ATOM 1013 N N . LEU B 1 8 ? 9.142 22.847 10.346 1.00 5.45 8 LEU B N 1
ATOM 1014 C CA . LEU B 1 8 ? 10.414 23.394 9.911 1.00 3.97 8 LEU B CA 1
ATOM 1015 C C . LEU B 1 8 ? 10.224 24.629 9.028 1.00 3.40 8 LEU B C 1
ATOM 1016 O O . LEU B 1 8 ? 11.035 25.552 9.080 1.00 2.44 8 LEU B O 1
ATOM 1021 N N . ILE B 1 9 ? 9.129 24.679 8.249 1.00 2.00 9 ILE B N 1
ATOM 1022 C CA . ILE B 1 9 ? 8.810 25.797 7.368 1.00 2.00 9 ILE B CA 1
ATOM 1023 C C . ILE B 1 9 ? 8.464 27.017 8.204 1.00 2.00 9 ILE B C 1
ATOM 1024 O O . ILE B 1 9 ? 9.046 28.080 8.014 1.00 2.00 9 ILE B O 1
ATOM 1029 N N . GLN B 1 10 ? 7.544 26.874 9.153 1.00 2.00 10 GLN B N 1
ATOM 1030 C CA . GLN B 1 10 ? 7.138 27.983 10.004 1.00 3.67 10 GLN B CA 1
ATOM 1031 C C . GLN B 1 10 ? 8.216 28.472 10.967 1.00 4.99 10 GLN B C 1
ATOM 1032 O O . GLN B 1 10 ? 8.275 29.649 11.330 1.00 5.91 10 GLN B O 1
ATOM 1038 N N . CYS B 1 11 ? 9.086 27.549 11.372 1.00 2.00 11 CYS B N 1
ATOM 1039 C CA . CYS B 1 11 ? 10.219 27.837 12.224 1.00 2.00 11 CYS B CA 1
ATOM 1040 C C . CYS B 1 11 ? 11.227 28.732 11.520 1.00 2.00 11 CYS B C 1
ATOM 1041 O O . CYS B 1 11 ? 11.723 29.706 12.087 1.00 2.00 11 CYS B O 1
ATOM 1044 N N . ALA B 1 12 ? 11.499 28.388 10.259 1.00 2.00 12 ALA B N 1
ATOM 1045 C CA . ALA B 1 12 ? 12.444 29.109 9.426 1.00 2.00 12 ALA B CA 1
ATOM 1046 C C . ALA B 1 12 ? 11.937 30.456 8.926 1.00 2.00 12 ALA B C 1
ATOM 1047 O O . ALA B 1 12 ? 12.696 31.426 8.833 1.00 2.00 12 ALA B O 1
ATOM 1049 N N . ASN B 1 13 ? 10.637 30.534 8.611 1.00 2.18 13 ASN B N 1
ATOM 1050 C CA . ASN B 1 13 ? 10.078 31.772 8.109 1.00 4.40 13 ASN B CA 1
ATOM 1051 C C . ASN B 1 13 ? 9.458 32.621 9.197 1.00 7.03 13 ASN B C 1
ATOM 1052 O O . ASN B 1 13 ? 8.814 33.630 8.909 1.00 7.20 13 ASN B O 1
ATOM 1057 N N . HIS B 1 14 ? 9.659 32.181 10.452 1.00 12.09 14 HIS B N 1
ATOM 1058 C CA . HIS B 1 14 ? 9.206 32.883 11.642 1.00 15.13 14 HIS B CA 1
ATOM 1059 C C . HIS B 1 14 ? 7.730 33.245 11.594 1.00 19.22 14 HIS B C 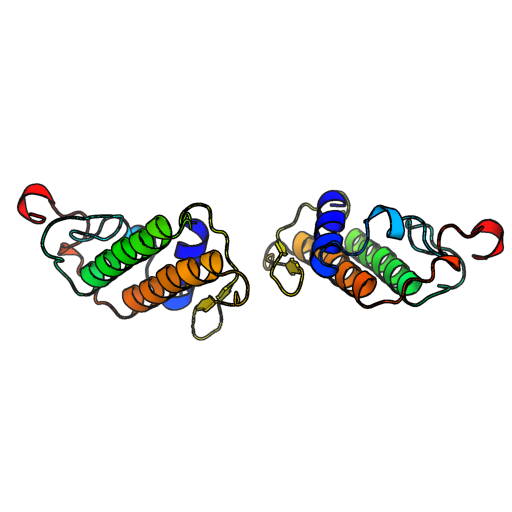1
ATOM 106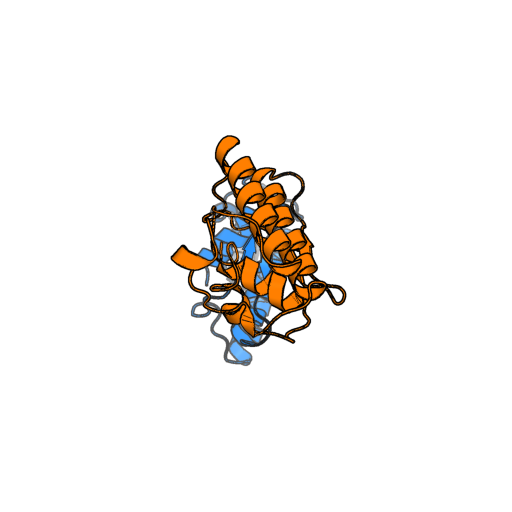0 O O . HIS B 1 14 ? 7.321 34.330 12.038 1.00 22.81 14 HIS B O 1
ATOM 1067 N N . GLY B 1 15 ? 7.007 32.273 11.021 1.00 20.71 15 GLY B N 1
ATOM 1068 C CA . GLY B 1 15 ? 5.577 32.285 10.817 1.00 21.75 15 GLY B CA 1
ATOM 1069 C C . GLY B 1 15 ? 5.151 33.517 10.066 1.00 22.70 15 GLY B C 1
ATOM 1070 O O . GLY B 1 15 ? 4.316 34.277 10.552 1.00 30.42 15 GLY B O 1
ATOM 1071 N N . ARG B 1 16 ? 5.770 33.736 8.913 1.00 21.01 16 ARG B N 1
ATOM 1072 C CA . ARG B 1 16 ? 5.436 34.908 8.128 1.00 19.75 16 ARG B CA 1
ATOM 1073 C C . ARG B 1 16 ? 4.511 34.555 6.982 1.00 17.72 16 ARG B C 1
ATOM 1074 O O . ARG B 1 16 ? 3.693 35.369 6.543 1.00 21.16 16 ARG B O 1
ATOM 1082 N N . ARG B 1 17 ? 4.609 33.317 6.514 1.00 10.64 17 ARG B N 1
ATOM 1083 C CA . ARG B 1 17 ? 3.766 32.861 5.425 1.00 5.85 17 ARG B CA 1
ATOM 1084 C C . ARG B 1 17 ? 3.279 31.458 5.738 1.00 5.59 17 ARG B C 1
ATOM 1085 O O . ARG B 1 17 ? 4.103 30.636 6.131 1.00 9.60 17 ARG B O 1
ATOM 1093 N N . PRO B 1 18 ? 1.986 31.120 5.604 1.00 2.00 18 PRO B N 1
ATOM 1094 C CA . PRO B 1 18 ? 1.431 29.781 5.827 1.00 2.00 18 PRO B CA 1
ATOM 1095 C C . PRO B 1 18 ? 1.986 28.655 4.955 1.00 2.00 18 PRO B C 1
ATOM 1096 O O . PRO B 1 18 ? 2.334 28.893 3.802 1.00 9.45 18 PRO B O 1
ATOM 1100 N N . THR B 1 19 ? 2.038 27.414 5.454 1.00 3.68 19 THR B N 1
ATOM 1101 C CA . THR B 1 19 ? 2.535 26.271 4.696 1.00 2.00 19 THR B CA 1
ATOM 1102 C C . THR B 1 19 ? 1.701 25.979 3.460 1.00 2.00 19 THR B C 1
ATOM 1103 O O . THR B 1 19 ? 2.251 25.600 2.428 1.00 2.00 19 THR B O 1
ATOM 1107 N N . ARG B 1 20 ? 0.389 26.197 3.546 1.00 8.29 20 ARG B N 1
ATOM 1108 C CA . ARG B 1 20 ? -0.514 25.926 2.441 1.00 10.22 20 ARG B CA 1
ATOM 1109 C C . ARG B 1 20 ? -0.185 26.749 1.200 1.00 7.50 20 ARG B C 1
ATOM 1110 O O . ARG B 1 20 ? -0.375 26.282 0.078 1.00 10.14 20 ARG B O 1
ATOM 1118 N N . HIS B 1 21 ? 0.381 27.944 1.415 1.00 2.00 21 HIS B N 1
ATOM 1119 C CA . HIS B 1 21 ? 0.858 28.818 0.351 1.00 2.00 21 HIS B CA 1
ATOM 1120 C C . HIS B 1 21 ? 1.921 28.210 -0.559 1.00 2.00 21 HIS B C 1
ATOM 1121 O O . HIS B 1 21 ? 2.148 28.683 -1.670 1.00 2.00 21 HIS B O 1
ATOM 1128 N N . TYR B 1 22 ? 2.594 27.166 -0.076 1.00 2.00 22 TYR B N 1
ATOM 1129 C CA . TYR B 1 22 ? 3.649 26.479 -0.799 1.00 2.00 22 TYR B CA 1
ATOM 1130 C C . TYR B 1 22 ? 3.211 25.132 -1.367 1.00 2.00 22 TYR B C 1
ATOM 1131 O O . TYR B 1 22 ? 3.984 24.482 -2.066 1.00 2.00 22 TYR B O 1
ATOM 1140 N N . MET B 1 23 ? 1.987 24.667 -1.098 1.00 3.71 23 MET B N 1
ATOM 1141 C CA . MET B 1 23 ? 1.556 23.349 -1.555 1.00 12.08 23 MET B CA 1
ATOM 1142 C C . MET B 1 23 ? 0.901 23.268 -2.940 1.00 15.01 23 MET B C 1
ATOM 1143 O O . MET B 1 23 ? 0.654 22.175 -3.464 1.00 13.22 23 MET B O 1
ATOM 1148 N N . ASP B 1 24 ? 0.639 24.425 -3.558 1.00 10.19 24 ASP B N 1
ATOM 1149 C CA . ASP B 1 24 ? 0.052 24.476 -4.882 1.00 5.35 24 ASP B CA 1
ATOM 1150 C C . ASP B 1 24 ? 0.657 25.690 -5.568 1.00 6.81 24 ASP B C 1
ATOM 1151 O O . ASP B 1 24 ? -0.012 26.665 -5.920 1.00 9.73 24 ASP B O 1
ATOM 1156 N N . TYR B 1 25 ? 1.974 25.624 -5.746 1.00 6.26 25 TYR B N 1
ATOM 1157 C CA . TYR B 1 25 ? 2.710 26.723 -6.347 1.00 5.30 25 TYR B CA 1
ATOM 1158 C C . TYR B 1 25 ? 3.655 26.191 -7.408 1.00 5.81 25 TYR B C 1
ATOM 1159 O O . TYR B 1 25 ? 4.246 25.123 -7.266 1.00 11.72 25 TYR B O 1
ATOM 1168 N N . GLY B 1 26 ? 3.787 26.994 -8.469 1.00 3.19 26 GLY B N 1
ATOM 1169 C CA . GLY B 1 26 ? 4.618 26.738 -9.631 1.00 2.00 26 GLY B CA 1
ATOM 1170 C C . GLY B 1 26 ? 4.459 25.354 -10.237 1.00 2.00 26 GLY B C 1
ATOM 1171 O O . GLY B 1 26 ? 3.457 24.657 -10.065 1.00 8.95 26 GLY B O 1
ATOM 1172 N N . CYS B 1 27 ? 5.492 24.961 -10.972 1.00 2.00 27 CYS B N 1
ATOM 1173 C CA . CYS B 1 27 ? 5.501 23.643 -11.562 1.00 6.44 27 CYS B CA 1
ATOM 1174 C C . CYS B 1 27 ? 5.798 22.501 -10.610 1.00 8.08 27 CYS B C 1
ATOM 1175 O O . CYS B 1 27 ? 5.431 21.373 -10.933 1.00 10.00 27 CYS B O 1
ATOM 1178 N N . TYR B 1 28 ? 6.399 22.802 -9.443 1.00 10.15 28 TYR B N 1
ATOM 1179 C CA . TYR B 1 28 ? 6.965 21.810 -8.530 1.00 2.03 28 TYR B CA 1
ATOM 1180 C C . TYR B 1 28 ? 6.613 21.841 -7.054 1.00 2.00 28 TYR B C 1
ATOM 1181 O O . TYR B 1 28 ? 6.874 20.847 -6.374 1.00 2.00 28 TYR B O 1
ATOM 1190 N N . CYS B 1 29 ? 6.074 22.946 -6.516 1.00 6.94 29 CYS B N 1
ATOM 1191 C CA . CYS B 1 29 ? 5.727 23.027 -5.101 1.00 8.60 29 CYS B CA 1
ATOM 1192 C C . CYS B 1 29 ? 4.425 22.336 -4.769 1.00 9.49 29 CYS B C 1
ATOM 1193 O O . CYS B 1 29 ? 3.317 22.779 -5.059 1.00 3.27 29 CYS B O 1
ATOM 1196 N N . GLY B 1 30 ? 4.674 21.198 -4.124 1.00 20.53 30 GLY B N 1
ATOM 1197 C CA . GLY B 1 30 ? 3.654 20.224 -3.789 1.00 27.56 30 GLY B CA 1
ATOM 1198 C C . GLY B 1 30 ? 3.700 19.116 -4.836 1.00 32.81 30 GLY B C 1
ATOM 1199 O O . GLY B 1 30 ? 2.691 18.782 -5.461 1.00 32.41 30 GLY B O 1
ATOM 1200 N N . TRP B 1 31 ? 4.938 18.608 -5.034 1.00 37.70 31 TRP B N 1
ATOM 1201 C CA . TRP B 1 31 ? 5.310 17.554 -5.978 1.00 43.63 31 TRP B CA 1
ATOM 1202 C C . TRP B 1 31 ? 4.948 17.992 -7.386 1.00 46.96 31 TRP B C 1
ATOM 1203 O O . TRP B 1 31 ? 3.782 17.961 -7.743 1.00 54.21 31 TRP B O 1
ATOM 1214 N N . GLY B 1 32 ? 5.839 18.496 -8.229 1.00 50.76 32 GLY B N 1
ATOM 1215 C CA . GLY B 1 32 ? 5.420 18.803 -9.589 1.00 48.36 32 GLY B CA 1
ATOM 1216 C C . GLY B 1 32 ? 5.858 17.712 -10.526 1.00 46.49 32 GLY B C 1
ATOM 1217 O O . GLY B 1 32 ? 5.062 17.061 -11.199 1.00 43.83 32 GLY B O 1
ATOM 1218 N N . GLY B 1 33 ? 7.183 17.562 -10.488 1.00 43.18 33 GLY B N 1
ATOM 1219 C CA . GLY B 1 33 ? 7.917 16.569 -11.244 1.00 42.74 33 GLY B CA 1
ATOM 1220 C C . GLY B 1 33 ? 7.738 16.726 -12.737 1.00 44.18 33 GLY B C 1
ATOM 1221 O O . GLY B 1 33 ? 7.601 15.704 -13.408 1.00 47.38 33 GLY B O 1
ATOM 1222 N N . SER B 1 34 ? 7.729 17.968 -13.254 1.00 42.93 34 SER B N 1
ATOM 1223 C CA . SER B 1 34 ? 7.527 18.222 -14.677 1.00 34.74 34 SER B CA 1
ATOM 1224 C C . SER B 1 34 ? 7.766 19.665 -15.088 1.00 29.12 34 SER B C 1
ATOM 1225 O O . SER B 1 34 ? 7.428 20.629 -14.395 1.00 20.77 34 SER B O 1
ATOM 1228 N N . GLY B 1 35 ? 8.344 19.781 -16.280 1.00 15.54 35 GLY B N 1
ATOM 1229 C CA . GLY B 1 35 ? 8.582 21.082 -16.863 1.00 6.46 35 GLY B CA 1
ATOM 1230 C C . GLY B 1 35 ? 9.787 21.781 -16.281 1.00 4.64 35 GLY B C 1
ATOM 1231 O O . GLY B 1 35 ? 10.589 21.224 -15.531 1.00 2.67 35 GLY B O 1
ATOM 1232 N N . THR B 1 36 ? 9.908 23.033 -16.709 1.00 9.63 36 THR B N 1
ATOM 1233 C CA . THR B 1 36 ? 10.961 23.917 -16.230 1.00 7.13 36 THR B CA 1
ATOM 1234 C C . THR B 1 36 ? 10.398 24.632 -15.004 1.00 3.50 36 THR B C 1
ATOM 1235 O O . THR B 1 36 ? 9.279 25.156 -15.081 1.00 2.00 36 THR B O 1
ATOM 1239 N N . PRO B 1 37 ? 11.116 24.647 -13.859 1.00 8.28 37 PRO B N 1
ATOM 1240 C CA . PRO B 1 37 ? 10.774 25.436 -12.681 1.00 7.01 37 PRO B CA 1
ATOM 1241 C C . PRO B 1 37 ? 10.695 26.922 -13.007 1.00 7.25 37 PRO B C 1
ATOM 1242 O O . PRO B 1 37 ? 11.594 27.511 -13.616 1.00 11.03 37 PRO B O 1
ATOM 1246 N N . VAL B 1 38 ? 9.552 27.496 -12.623 1.00 7.24 38 VAL B N 1
ATOM 1247 C CA . VAL B 1 38 ? 9.228 28.879 -12.948 1.00 6.31 38 VAL B CA 1
ATOM 1248 C C . VAL B 1 38 ? 9.905 29.937 -12.088 1.00 3.04 38 VAL B C 1
ATOM 1249 O O . VAL B 1 38 ? 10.045 31.093 -12.485 1.00 5.86 38 VAL B O 1
ATOM 1253 N N . ASP B 1 39 ? 10.408 29.517 -10.931 1.00 2.00 39 ASP B N 1
ATOM 1254 C CA . ASP B 1 39 ? 10.809 30.454 -9.900 1.00 2.00 39 ASP B CA 1
ATOM 1255 C C . ASP B 1 39 ? 11.992 29.906 -9.125 1.00 2.00 39 ASP B C 1
ATOM 1256 O O . ASP B 1 39 ? 12.370 28.744 -9.255 1.00 2.00 39 ASP B O 1
ATOM 1261 N N . GLU B 1 40 ? 12.540 30.781 -8.279 1.00 2.29 40 GLU B N 1
ATOM 1262 C CA . GLU B 1 40 ? 13.547 30.424 -7.289 1.00 2.00 40 GLU B CA 1
ATOM 1263 C C . GLU B 1 40 ? 12.895 29.479 -6.286 1.00 2.00 40 GLU B C 1
ATOM 1264 O O . GLU B 1 40 ? 13.428 28.418 -5.966 1.00 2.04 40 GLU B O 1
ATOM 1270 N N . LEU B 1 41 ? 11.712 29.880 -5.802 1.00 2.00 41 LEU B N 1
ATOM 1271 C CA . LEU B 1 41 ? 10.909 29.077 -4.899 1.00 2.00 41 LEU B CA 1
ATOM 1272 C C . LEU B 1 41 ? 10.514 27.759 -5.537 1.00 3.24 41 LEU B C 1
ATOM 1273 O O . LEU B 1 41 ? 10.457 26.724 -4.869 1.00 3.15 41 LEU B O 1
ATOM 1278 N N . ASP B 1 42 ? 10.280 27.782 -6.850 1.00 3.02 42 ASP B N 1
ATOM 1279 C CA . ASP B 1 42 ? 9.927 26.558 -7.531 1.00 4.08 42 ASP B CA 1
ATOM 1280 C C . ASP B 1 42 ? 11.119 25.621 -7.668 1.00 2.66 42 ASP B C 1
ATOM 1281 O O . ASP B 1 42 ? 10.946 24.402 -7.692 1.00 2.00 42 ASP B O 1
ATOM 1286 N N . ARG B 1 43 ? 12.336 26.185 -7.736 1.00 3.55 43 ARG B N 1
ATOM 1287 C CA . ARG B 1 43 ? 13.551 25.383 -7.769 1.00 4.57 43 ARG B CA 1
ATOM 1288 C C . ARG B 1 43 ? 13.810 24.748 -6.411 1.00 5.49 43 ARG B C 1
ATOM 1289 O O . ARG B 1 43 ? 14.376 23.658 -6.355 1.00 3.75 43 ARG B O 1
ATOM 1297 N N . CYS B 1 44 ? 13.376 25.400 -5.318 1.00 2.00 44 CYS B N 1
ATOM 1298 C CA . CYS B 1 44 ? 13.506 24.843 -3.980 1.00 2.01 44 CYS B CA 1
ATOM 1299 C C . CYS B 1 44 ? 12.729 23.542 -3.911 1.00 2.00 44 CYS B C 1
ATOM 1300 O O . CYS B 1 44 ? 13.233 22.522 -3.448 1.00 2.00 44 CYS B O 1
ATOM 1303 N N . CYS B 1 45 ? 11.501 23.595 -4.441 1.00 2.00 45 CYS B N 1
ATOM 1304 C CA . CYS B 1 45 ? 10.611 22.448 -4.442 1.00 2.00 45 CYS B CA 1
ATOM 1305 C C . CYS B 1 45 ? 11.020 21.328 -5.378 1.00 2.00 45 CYS B C 1
ATOM 1306 O O . CYS B 1 45 ? 10.705 20.168 -5.115 1.00 2.00 45 CYS B O 1
ATOM 1309 N N . LYS B 1 46 ? 11.694 21.636 -6.493 1.00 2.00 46 LYS B N 1
ATOM 1310 C CA . LYS B 1 46 ? 12.222 20.604 -7.371 1.00 2.71 46 LYS B CA 1
ATOM 1311 C C . LYS B 1 46 ? 13.338 19.851 -6.646 1.00 3.84 46 LYS B C 1
ATOM 1312 O O . LYS B 1 46 ? 13.318 18.623 -6.578 1.00 2.00 46 LYS B O 1
ATOM 1318 N N . ILE B 1 47 ? 14.298 20.604 -6.089 1.00 4.39 47 ILE B N 1
ATOM 1319 C CA . ILE B 1 47 ? 15.428 20.069 -5.341 1.00 4.08 47 ILE B CA 1
ATOM 1320 C C . ILE B 1 47 ? 14.954 19.207 -4.186 1.00 2.00 47 ILE B C 1
ATOM 1321 O O . ILE B 1 47 ? 15.500 18.132 -3.959 1.00 6.15 47 ILE B O 1
ATOM 1326 N N . HIS B 1 48 ? 13.911 19.665 -3.492 1.00 2.00 48 HIS B N 1
ATOM 1327 C CA . HIS B 1 48 ? 13.332 18.939 -2.385 1.00 2.00 48 HIS B CA 1
ATOM 1328 C C . HIS B 1 48 ? 12.665 17.645 -2.836 1.00 2.00 48 HIS B C 1
ATOM 1329 O O . HIS B 1 48 ? 12.775 16.628 -2.148 1.00 2.00 48 HIS B O 1
ATOM 1336 N N . ASP B 1 49 ? 11.988 17.672 -3.992 1.00 2.00 49 ASP B N 1
ATOM 1337 C CA . ASP B 1 49 ? 11.328 16.492 -4.532 1.00 2.00 49 ASP B CA 1
ATOM 1338 C C . ASP B 1 49 ? 12.371 15.465 -4.969 1.00 2.00 49 ASP B C 1
ATOM 1339 O O . ASP B 1 49 ? 12.201 14.264 -4.746 1.00 3.64 49 ASP B O 1
ATOM 1344 N N . ASP B 1 50 ? 13.484 15.933 -5.545 1.00 2.00 50 ASP B N 1
ATOM 1345 C CA . ASP B 1 50 ? 14.579 15.061 -5.927 1.00 6.93 50 ASP B CA 1
ATOM 1346 C C . ASP B 1 50 ? 15.326 14.573 -4.692 1.00 6.98 50 ASP B C 1
ATOM 1347 O O . ASP B 1 50 ? 15.842 13.456 -4.703 1.00 11.27 50 ASP B O 1
ATOM 1352 N N . CYS B 1 51 ? 15.354 15.351 -3.597 1.00 4.72 51 CYS B N 1
ATOM 1353 C CA . CYS B 1 51 ? 16.040 14.957 -2.371 1.00 4.46 51 CYS B CA 1
ATOM 1354 C C . CYS B 1 51 ? 15.340 13.757 -1.756 1.00 4.12 51 CYS B C 1
ATOM 1355 O O . CYS B 1 51 ? 15.995 12.806 -1.325 1.00 8.28 51 CYS B O 1
ATOM 1358 N N . TYR B 1 52 ? 14.001 13.794 -1.766 1.00 2.00 52 TYR B N 1
ATOM 1359 C CA . TYR B 1 52 ? 13.193 12.683 -1.296 1.00 2.00 52 TYR B CA 1
ATOM 1360 C C . TYR B 1 52 ? 13.339 11.460 -2.180 1.00 2.00 52 TYR B C 1
ATOM 1361 O O . TYR B 1 52 ? 13.188 10.341 -1.696 1.00 2.00 52 TYR B O 1
ATOM 1370 N N . SER B 1 53 ? 13.623 11.652 -3.474 1.00 2.00 53 SER B N 1
ATOM 1371 C CA . SER B 1 53 ? 13.867 10.538 -4.381 1.00 2.94 53 SER B CA 1
ATOM 1372 C C . SER B 1 53 ? 15.154 9.798 -4.043 1.00 5.48 53 SER B C 1
ATOM 1373 O O . SER B 1 53 ? 15.205 8.577 -4.172 1.00 5.98 53 SER B O 1
ATOM 1376 N N . ASP B 1 54 ? 16.192 10.508 -3.576 1.00 6.49 54 ASP B N 1
ATOM 1377 C CA . ASP B 1 54 ? 17.457 9.884 -3.202 1.00 8.85 54 ASP B CA 1
ATOM 1378 C C . ASP B 1 54 ? 17.353 9.053 -1.933 1.00 6.35 54 ASP B C 1
ATOM 1379 O O . ASP B 1 54 ? 18.046 8.047 -1.760 1.00 2.00 54 ASP B O 1
ATOM 1384 N N . ALA B 1 55 ? 16.461 9.510 -1.048 1.00 3.63 55 ALA B N 1
ATOM 1385 C CA . ALA B 1 55 ? 16.150 8.808 0.180 1.00 2.00 55 ALA B CA 1
ATOM 1386 C C . ALA B 1 55 ? 15.411 7.524 -0.155 1.00 3.47 55 ALA B C 1
ATOM 1387 O O . ALA B 1 55 ? 15.726 6.471 0.396 1.00 2.60 55 ALA B O 1
ATOM 1389 N N . GLU B 1 56 ? 14.465 7.588 -1.103 1.00 4.90 56 GLU B N 1
ATOM 1390 C CA . GLU B 1 56 ? 13.705 6.416 -1.505 1.00 8.01 56 GLU B CA 1
ATOM 1391 C C . GLU B 1 56 ? 14.545 5.347 -2.190 1.00 10.66 56 GLU B C 1
ATOM 1392 O O . GLU B 1 56 ? 14.290 4.155 -2.004 1.00 14.56 56 GLU B O 1
ATOM 1398 N N . LYS B 1 57 ? 15.578 5.745 -2.942 1.00 13.70 57 LYS B N 1
ATOM 1399 C CA . LYS B 1 57 ? 16.500 4.794 -3.549 1.00 21.36 57 LYS B CA 1
ATOM 1400 C C . LYS B 1 57 ? 17.464 4.183 -2.519 1.00 26.30 57 LYS B C 1
ATOM 1401 O O . LYS B 1 57 ? 18.165 3.212 -2.808 1.00 29.45 57 LYS B O 1
ATOM 1407 N N . LYS B 1 58 ? 17.534 4.734 -1.301 1.00 28.27 59 LYS B N 1
ATOM 1408 C CA . LYS B 1 58 ? 18.374 4.205 -0.236 1.00 30.33 59 LYS B CA 1
ATOM 1409 C C . LYS B 1 58 ? 17.572 3.486 0.845 1.00 24.78 59 LYS B C 1
ATOM 1410 O O . LYS B 1 58 ? 18.131 3.035 1.849 1.00 24.25 59 LYS B O 1
ATOM 1416 N N . GLY B 1 59 ? 16.250 3.378 0.667 1.00 16.97 60 GLY B N 1
ATOM 1417 C CA . GLY B 1 59 ? 15.396 2.703 1.632 1.00 14.86 60 GLY B CA 1
ATOM 1418 C C . GLY B 1 59 ? 14.670 3.606 2.630 1.00 16.70 60 GLY B C 1
ATOM 1419 O O . GLY B 1 59 ? 13.858 3.089 3.402 1.00 21.62 60 GLY B O 1
ATOM 1420 N N . CYS B 1 60 ? 14.903 4.928 2.673 1.00 11.37 61 CYS B N 1
ATOM 1421 C CA . CYS B 1 60 ? 14.226 5.806 3.624 1.00 8.59 61 CYS B CA 1
ATOM 1422 C C . CYS B 1 60 ? 12.895 6.297 3.107 1.00 4.78 61 CYS B C 1
ATOM 1423 O O . CYS B 1 60 ? 12.841 6.914 2.043 1.00 7.43 61 CYS B O 1
ATOM 1426 N N . SER B 1 61 ? 11.817 6.027 3.846 1.00 4.30 67 SER B N 1
ATOM 1427 C CA . SER B 1 61 ? 10.515 6.551 3.477 1.00 7.00 67 SER B CA 1
ATOM 1428 C C . SER B 1 61 ? 10.425 7.938 4.078 1.00 6.92 67 SER B C 1
ATOM 1429 O O . SER B 1 61 ? 10.335 8.046 5.297 1.00 6.04 67 SER B O 1
ATOM 1432 N N . PRO B 1 62 ? 10.426 9.019 3.289 1.00 8.46 68 PRO B N 1
ATOM 1433 C CA . PRO B 1 62 ? 10.342 10.399 3.759 1.00 8.00 68 PRO B CA 1
ATOM 1434 C C . PRO B 1 62 ? 9.013 10.763 4.405 1.00 10.55 68 PRO B C 1
ATOM 1435 O O . PRO B 1 62 ? 8.896 11.758 5.122 1.00 4.61 68 PRO B O 1
ATOM 1439 N N . LYS B 1 63 ? 8.014 9.924 4.106 1.00 11.30 69 LYS B N 1
ATOM 1440 C CA . LYS B 1 63 ? 6.665 10.043 4.618 1.00 16.28 69 LYS B CA 1
ATOM 1441 C C . LYS B 1 63 ? 6.594 9.535 6.051 1.00 18.51 69 LYS B C 1
ATOM 1442 O O . LYS B 1 63 ? 6.144 10.254 6.947 1.00 17.81 69 LYS B O 1
ATOM 1448 N N . MET B 1 64 ? 7.059 8.304 6.292 1.00 16.39 70 MET B N 1
ATOM 1449 C CA . MET B 1 64 ? 7.014 7.747 7.632 1.00 12.68 70 MET B CA 1
ATOM 1450 C C . MET B 1 64 ? 8.193 8.085 8.529 1.00 9.72 70 MET B C 1
ATOM 1451 O O . MET B 1 64 ? 8.127 7.823 9.731 1.00 17.75 70 MET B O 1
ATOM 1456 N N . SER B 1 65 ? 9.273 8.675 8.003 1.00 2.75 71 SER B N 1
ATOM 1457 C CA . SER B 1 65 ? 10.410 9.048 8.831 1.00 3.25 71 SER B CA 1
ATOM 1458 C C . SER B 1 65 ? 10.095 10.188 9.789 1.00 3.73 71 SER B C 1
ATOM 1459 O O . SER B 1 65 ? 9.913 11.351 9.406 1.00 3.97 71 SER B O 1
ATOM 1462 N N . ALA B 1 66 ? 9.966 9.804 11.063 1.00 2.00 72 ALA B N 1
ATOM 1463 C CA . ALA B 1 66 ? 9.744 10.773 12.121 1.00 2.00 72 ALA B CA 1
ATOM 1464 C C . ALA B 1 66 ? 11.097 11.033 12.752 1.00 2.00 72 ALA B C 1
ATOM 1465 O O . ALA B 1 66 ? 11.656 10.184 13.443 1.00 12.58 72 ALA B O 1
ATOM 1467 N N . TYR B 1 67 ? 11.659 12.205 12.462 1.00 3.04 73 TYR B N 1
ATOM 1468 C CA . TYR B 1 67 ? 12.991 12.563 12.919 1.00 2.00 73 TYR B CA 1
ATOM 1469 C C . TYR B 1 67 ? 13.011 13.530 14.093 1.00 2.00 73 TYR B C 1
ATOM 1470 O O . TYR B 1 67 ? 11.979 13.966 14.601 1.00 2.00 73 TYR B O 1
ATOM 1479 N N . ASP B 1 68 ? 14.226 13.845 14.531 1.00 2.00 74 ASP B N 1
ATOM 1480 C CA . ASP B 1 68 ? 14.465 14.712 15.669 1.00 2.00 74 ASP B CA 1
ATOM 1481 C C . ASP B 1 68 ? 14.989 16.054 15.196 1.00 2.97 74 ASP B C 1
ATOM 1482 O O . ASP B 1 68 ? 15.973 16.160 14.457 1.00 2.00 74 ASP B O 1
ATOM 1487 N N . TYR B 1 69 ? 14.307 17.081 15.697 1.00 3.45 75 TYR B N 1
ATOM 1488 C CA . TYR B 1 69 ? 14.651 18.455 15.377 1.00 2.32 75 TYR B CA 1
ATOM 1489 C C . TYR B 1 69 ? 14.286 19.401 16.507 1.00 2.00 75 TYR B C 1
ATOM 1490 O O . TYR B 1 69 ? 13.428 19.100 17.343 1.00 2.00 75 TYR B O 1
ATOM 1499 N N . TYR B 1 70 ? 14.950 20.553 16.542 1.00 2.00 76 TYR B N 1
ATOM 1500 C CA . TYR B 1 70 ? 14.501 21.590 17.440 1.00 2.00 76 TYR B CA 1
ATOM 1501 C C . TYR B 1 70 ? 14.508 22.884 16.672 1.00 2.00 76 TYR B C 1
ATOM 1502 O O . TYR B 1 70 ? 15.438 23.230 15.945 1.00 7.43 76 TYR B O 1
ATOM 1511 N N . CYS B 1 71 ? 13.370 23.544 16.801 1.00 2.00 77 CYS B N 1
ATOM 1512 C CA . CYS B 1 71 ? 13.218 24.858 16.246 1.00 2.00 77 CYS B CA 1
ATOM 1513 C C . CYS B 1 71 ? 13.874 25.842 17.211 1.00 2.00 77 CYS B C 1
ATOM 1514 O O . CYS B 1 71 ? 13.358 26.143 18.290 1.00 2.00 77 CYS B O 1
ATOM 1517 N N . GLY B 1 72 ? 15.076 26.284 16.841 1.00 5.22 78 GLY B N 1
ATOM 1518 C CA . GLY B 1 72 ? 15.795 27.296 17.596 1.00 15.18 78 GLY B CA 1
ATOM 1519 C C . GLY B 1 72 ? 15.344 28.696 17.197 1.00 22.10 78 GLY B C 1
ATOM 1520 O O . GLY B 1 72 ? 14.422 28.863 16.395 1.00 18.52 78 GLY B O 1
ATOM 1521 N N . GLU B 1 73 ? 15.994 29.726 17.757 1.00 35.78 79 GLU B N 1
ATOM 1522 C CA . GLU B 1 73 ? 15.665 31.112 17.434 1.00 44.84 79 GLU B CA 1
ATOM 1523 C C . GLU B 1 73 ? 16.041 31.457 15.999 1.00 43.60 79 GLU B C 1
ATOM 1524 O O . GLU B 1 73 ? 15.404 32.288 15.349 1.00 52.50 79 GLU B O 1
ATOM 1530 N N . ASN B 1 74 ? 17.083 30.784 15.497 1.00 40.64 80 ASN B N 1
ATOM 1531 C CA . ASN B 1 74 ? 17.561 30.981 14.137 1.00 33.42 80 ASN B CA 1
ATOM 1532 C C . ASN B 1 74 ? 16.761 30.189 13.108 1.00 30.23 80 ASN B C 1
ATOM 1533 O O . ASN B 1 74 ? 16.636 30.586 11.949 1.00 32.76 80 ASN B O 1
ATOM 1538 N N . GLY B 1 75 ? 16.190 29.066 13.535 1.00 21.54 81 GLY B N 1
ATOM 1539 C CA . GLY B 1 75 ? 15.408 28.227 12.653 1.00 7.03 81 GLY B CA 1
ATOM 1540 C C . GLY B 1 75 ? 15.657 26.767 12.980 1.00 7.60 81 GLY B C 1
ATOM 1541 O O . GLY B 1 75 ? 16.203 26.467 14.041 1.00 2.71 81 GLY B O 1
ATOM 1542 N N . PRO B 1 76 ? 15.291 25.821 12.106 1.00 3.94 82 PRO B N 1
ATOM 1543 C CA . PRO B 1 76 ? 15.391 24.384 12.330 1.00 2.00 82 PRO B CA 1
ATOM 1544 C C . PRO B 1 76 ? 16.810 23.853 12.407 1.00 2.00 82 PRO B C 1
ATOM 1545 O O . PRO B 1 76 ? 17.738 24.352 11.762 1.00 4.21 82 PRO B O 1
ATOM 1549 N N . TYR B 1 77 ? 16.945 22.815 13.227 1.00 2.00 83 TYR B N 1
ATOM 1550 C CA . TYR B 1 77 ? 18.209 22.126 13.400 1.00 5.57 83 TYR B CA 1
ATOM 1551 C C . TYR B 1 77 ? 17.907 20.646 13.505 1.00 5.40 83 TYR B C 1
ATOM 1552 O O . TYR B 1 77 ? 16.956 20.247 14.179 1.00 6.18 83 TYR B O 1
ATOM 1561 N N . CYS B 1 78 ? 18.687 19.829 12.801 1.00 4.33 84 CYS B N 1
ATOM 1562 C CA . CYS B 1 78 ? 18.529 18.392 12.873 1.00 2.00 84 CYS B CA 1
ATOM 1563 C C . CYS B 1 78 ? 19.473 17.877 13.936 1.00 2.00 84 CYS B C 1
ATOM 1564 O O . CYS B 1 78 ? 20.613 18.327 14.053 1.00 2.00 84 CYS B O 1
ATOM 1567 N N . ARG B 1 79 ? 18.978 16.933 14.732 1.00 2.12 85 ARG B N 1
ATOM 1568 C CA . ARG B 1 79 ? 19.755 16.376 15.821 1.00 2.00 85 ARG B CA 1
ATOM 1569 C C . ARG B 1 79 ? 20.166 14.926 15.668 1.00 2.00 85 ARG B C 1
ATOM 1570 O O . ARG B 1 79 ? 20.942 14.436 16.489 1.00 3.65 85 ARG B O 1
ATOM 1578 N N . ASN B 1 80 ? 19.666 14.219 14.646 1.00 2.00 86 ASN B N 1
ATOM 1579 C CA . ASN B 1 80 ? 20.036 12.828 14.402 1.00 2.00 86 ASN B CA 1
ATOM 1580 C C . ASN B 1 80 ? 21.463 12.753 13.872 1.00 5.50 86 ASN B C 1
ATOM 1581 O O . ASN B 1 80 ? 21.938 13.628 13.145 1.00 3.89 86 ASN B O 1
ATOM 1586 N N . ILE B 1 81 ? 22.193 11.718 14.288 1.00 7.26 87 ILE B N 1
ATOM 1587 C CA . ILE B 1 81 ? 23.571 11.513 13.861 1.00 10.50 87 ILE B CA 1
ATOM 1588 C C . ILE B 1 81 ? 23.733 10.046 13.499 1.00 8.18 87 ILE B C 1
ATOM 1589 O O . ILE B 1 81 ? 24.174 9.690 12.411 1.00 9.50 87 ILE B O 1
ATOM 1594 N N . LYS B 1 82 ? 23.332 9.196 14.443 1.00 3.87 88 LYS B N 1
ATOM 1595 C CA . LYS B 1 82 ? 23.412 7.767 14.266 1.00 7.18 88 LYS B CA 1
ATOM 1596 C C . LYS B 1 82 ? 22.346 7.233 13.305 1.00 6.17 88 LYS B C 1
ATOM 1597 O O . LYS B 1 82 ? 22.606 6.307 12.540 1.00 7.49 88 LYS B O 1
ATOM 1603 N N . LYS B 1 83 ? 21.159 7.828 13.291 1.00 2.00 89 LYS B N 1
ATOM 1604 C CA . LYS B 1 83 ? 20.075 7.338 12.437 1.00 3.57 89 LYS B CA 1
ATOM 1605 C C . LYS B 1 83 ? 20.024 8.088 11.094 1.00 6.21 89 LYS B C 1
ATOM 1606 O O . LYS B 1 83 ? 19.461 9.179 10.981 1.00 2.00 89 LYS B O 1
ATOM 1612 N N . LYS B 1 84 ? 20.780 7.490 10.157 1.00 11.44 90 LYS B N 1
ATOM 1613 C CA . LYS B 1 84 ? 20.991 7.892 8.768 1.00 12.33 90 LYS B CA 1
ATOM 1614 C C . LYS B 1 84 ? 19.820 8.429 7.952 1.00 10.65 90 LYS B C 1
ATOM 1615 O O . LYS B 1 84 ? 19.937 9.526 7.415 1.00 6.60 90 LYS B O 1
ATOM 1621 N N . CYS B 1 85 ? 18.713 7.691 7.900 1.00 4.97 91 CYS B N 1
ATOM 1622 C CA . CYS B 1 85 ? 17.496 8.033 7.158 1.00 6.31 91 CYS B CA 1
ATOM 1623 C C . CYS B 1 85 ? 16.814 9.244 7.769 1.00 5.88 91 CYS B C 1
ATOM 1624 O O . CYS B 1 85 ? 16.487 10.209 7.071 1.00 12.19 91 CYS B O 1
ATOM 1627 N N . LEU B 1 86 ? 16.639 9.178 9.087 1.00 2.46 92 LEU B N 1
ATOM 1628 C CA . LEU B 1 86 ? 16.002 10.264 9.827 1.00 5.36 92 LEU B CA 1
ATOM 1629 C C . LEU B 1 86 ? 16.798 11.544 9.655 1.00 2.00 92 LEU B C 1
ATOM 1630 O O . LEU B 1 86 ? 16.197 12.611 9.539 1.00 4.65 92 LEU B O 1
ATOM 1635 N N . ARG B 1 87 ? 18.128 11.470 9.524 1.00 2.00 93 ARG B N 1
ATOM 1636 C CA . ARG B 1 87 ? 18.933 12.655 9.301 1.00 2.00 93 ARG B CA 1
ATOM 1637 C C . ARG B 1 87 ? 18.919 13.088 7.839 1.00 2.89 93 ARG B C 1
ATOM 1638 O O . ARG B 1 87 ? 18.809 14.286 7.581 1.00 2.00 93 ARG B O 1
ATOM 1646 N N . PHE B 1 88 ? 18.989 12.163 6.870 1.00 2.00 94 PHE B N 1
ATOM 1647 C CA . PHE B 1 88 ? 18.950 12.507 5.457 1.00 2.00 94 PHE B CA 1
ATOM 1648 C C . PHE B 1 88 ? 17.629 13.201 5.143 1.00 2.00 94 PHE B C 1
ATOM 1649 O O . PHE B 1 88 ? 17.647 14.281 4.561 1.00 5.21 94 PHE B O 1
ATOM 1657 N N . VAL B 1 89 ? 16.493 12.617 5.550 1.00 2.00 95 VAL B N 1
ATOM 1658 C CA . VAL B 1 89 ? 15.163 13.173 5.336 1.00 2.00 95 VAL B CA 1
ATOM 1659 C C . VAL B 1 89 ? 14.992 14.504 6.074 1.00 2.00 95 VAL B C 1
ATOM 1660 O O . VAL B 1 89 ? 14.368 15.430 5.549 1.00 2.00 95 VAL B O 1
ATOM 1664 N N . CYS B 1 90 ? 15.589 14.643 7.266 1.00 2.00 96 CYS B N 1
ATOM 1665 C CA . CYS B 1 90 ? 15.554 15.890 8.022 1.00 2.00 96 CYS B CA 1
ATOM 1666 C C . CYS B 1 90 ? 16.165 17.033 7.235 1.00 2.82 96 CYS B C 1
ATOM 1667 O O . CYS B 1 90 ? 15.543 18.077 7.085 1.00 2.00 96 CYS B O 1
ATOM 1670 N N . ASP B 1 91 ? 17.375 16.793 6.708 1.00 7.88 97 ASP B N 1
ATOM 1671 C CA . ASP B 1 91 ? 18.122 17.739 5.893 1.00 4.03 97 ASP B CA 1
ATOM 1672 C C . ASP B 1 91 ? 17.446 18.095 4.585 1.00 4.80 97 ASP B C 1
ATOM 1673 O O . ASP B 1 91 ? 17.688 19.178 4.060 1.00 8.33 97 ASP B O 1
ATOM 1678 N N . CYS B 1 92 ? 16.616 17.206 4.025 1.00 2.00 98 CYS B N 1
ATOM 1679 C CA . CYS B 1 92 ? 15.856 17.529 2.832 1.00 2.00 98 CYS B CA 1
ATOM 1680 C C . CYS B 1 92 ? 14.859 18.606 3.213 1.00 2.05 98 CYS B C 1
ATOM 1681 O O . CYS B 1 92 ? 14.760 19.652 2.576 1.00 2.00 98 CYS B O 1
ATOM 1684 N N . ASP B 1 93 ? 14.163 18.349 4.321 1.00 5.97 99 ASP B N 1
ATOM 1685 C CA . ASP B 1 93 ? 13.163 19.261 4.829 1.00 4.42 99 ASP B CA 1
ATOM 1686 C C . ASP B 1 93 ? 13.689 20.546 5.446 1.00 4.60 99 ASP B C 1
ATOM 1687 O O . ASP B 1 93 ? 13.007 21.565 5.340 1.00 8.04 99 ASP B O 1
ATOM 1692 N N . VAL B 1 94 ? 14.880 20.555 6.061 1.00 2.00 100 VAL B N 1
ATOM 1693 C CA . VAL B 1 94 ? 15.432 21.772 6.656 1.00 2.92 100 VAL B CA 1
ATOM 1694 C C . VAL B 1 94 ? 15.951 22.679 5.550 1.00 4.59 100 VAL B C 1
ATOM 1695 O O . VAL B 1 94 ? 15.782 23.900 5.601 1.00 2.14 100 VAL B O 1
ATOM 1699 N N . GLU B 1 95 ? 16.553 22.079 4.522 1.00 3.07 101 GLU B N 1
ATOM 1700 C CA . GLU B 1 95 ? 17.103 22.848 3.422 1.00 5.09 101 GLU B CA 1
ATOM 1701 C C . GLU B 1 95 ? 15.981 23.516 2.652 1.00 4.59 101 GLU B C 1
ATOM 1702 O O . GLU B 1 95 ? 16.073 24.709 2.380 1.00 4.18 101 GLU B O 1
ATOM 1708 N N . ALA B 1 96 ? 14.900 22.772 2.373 1.00 5.65 102 ALA B N 1
ATOM 1709 C CA . ALA B 1 96 ? 13.733 23.297 1.677 1.00 2.00 102 ALA B CA 1
ATOM 1710 C C . ALA B 1 96 ? 13.060 24.402 2.466 1.00 5.55 102 ALA B C 1
ATOM 1711 O O . ALA B 1 96 ? 12.705 25.425 1.896 1.00 3.85 102 ALA B O 1
ATOM 1713 N N . ALA B 1 97 ? 12.928 24.218 3.787 1.00 7.34 103 ALA B N 1
ATOM 1714 C CA . ALA B 1 97 ? 12.365 25.212 4.696 1.00 7.29 103 ALA B CA 1
ATOM 1715 C C . ALA B 1 97 ? 13.090 26.545 4.626 1.00 2.00 103 ALA B C 1
ATOM 1716 O O . ALA B 1 97 ? 12.461 27.591 4.485 1.00 2.00 103 ALA B O 1
ATOM 1718 N N . PHE B 1 98 ? 14.424 26.494 4.692 1.00 2.00 104 PHE B N 1
ATOM 1719 C CA . PHE B 1 98 ? 15.239 27.688 4.602 1.00 2.00 104 PHE B CA 1
ATOM 1720 C C . PHE B 1 98 ? 15.236 28.304 3.215 1.00 2.00 104 PHE B C 1
ATOM 1721 O O . PHE B 1 98 ? 15.336 29.523 3.053 1.00 2.45 104 PHE B O 1
ATOM 1729 N N . CYS B 1 99 ? 15.065 27.443 2.213 1.00 2.00 105 CYS B N 1
ATOM 1730 C CA . CYS B 1 99 ? 15.010 27.851 0.820 1.00 2.00 105 CYS B CA 1
ATOM 1731 C C . CYS B 1 99 ? 13.726 28.611 0.523 1.00 2.00 105 CYS B C 1
ATOM 1732 O O . CYS B 1 99 ? 13.743 29.589 -0.219 1.00 4.80 105 CYS B O 1
ATOM 1735 N N . PHE B 1 100 ? 12.615 28.183 1.132 1.00 2.10 106 PHE B N 1
ATOM 1736 C CA . PHE B 1 100 ? 11.307 28.790 0.930 1.00 4.73 106 PHE B CA 1
ATOM 1737 C C . PHE B 1 100 ? 11.204 30.194 1.516 1.00 7.29 106 PHE B C 1
ATOM 1738 O O . PHE B 1 100 ? 10.523 31.074 0.980 1.00 10.32 106 PHE B O 1
ATOM 1746 N N . ALA B 1 101 ? 11.910 30.371 2.637 1.00 3.39 107 ALA B N 1
ATOM 1747 C CA . ALA B 1 101 ? 11.942 31.623 3.370 1.00 5.41 107 ALA B CA 1
ATOM 1748 C C . ALA B 1 101 ? 12.796 32.680 2.682 1.00 4.87 107 ALA B C 1
ATOM 1749 O O . ALA B 1 101 ? 12.473 33.872 2.685 1.00 2.75 107 ALA B O 1
ATOM 1751 N N . LYS B 1 102 ? 13.903 32.216 2.094 1.00 6.43 108 LYS B N 1
ATOM 1752 C CA . LYS B 1 102 ? 14.796 33.069 1.325 1.00 10.52 108 LYS B CA 1
ATOM 1753 C C . LYS B 1 102 ? 14.234 33.351 -0.067 1.00 12.56 108 LYS B C 1
ATOM 1754 O O . LYS B 1 102 ? 14.422 34.435 -0.606 1.00 7.82 108 LYS B O 1
ATOM 1760 N N . ALA B 1 103 ? 13.503 32.404 -0.662 1.00 8.99 109 ALA B N 1
ATOM 1761 C CA . ALA B 1 103 ? 12.904 32.574 -1.978 1.00 3.69 109 ALA B CA 1
ATOM 1762 C C . ALA B 1 103 ? 11.798 33.622 -2.089 1.00 2.00 109 ALA B C 1
ATOM 1763 O O . ALA B 1 103 ? 10.943 33.731 -1.209 1.00 4.26 109 ALA B O 1
ATOM 1765 N N . PRO B 1 104 ? 11.778 34.447 -3.143 1.00 4.59 110 PRO B N 1
ATOM 1766 C CA . PRO B 1 104 ? 10.658 35.313 -3.465 1.00 3.25 110 PRO B CA 1
ATOM 1767 C C . PRO B 1 104 ? 9.409 34.548 -3.858 1.00 4.05 110 PRO B C 1
ATOM 1768 O O . PRO B 1 104 ? 9.454 33.571 -4.608 1.00 9.44 110 PRO B O 1
ATOM 1772 N N . TYR B 1 105 ? 8.288 35.013 -3.315 1.00 2.00 111 TYR B N 1
ATOM 1773 C CA . TYR B 1 105 ? 6.995 34.433 -3.619 1.00 3.55 111 TYR B CA 1
ATOM 1774 C C . TYR B 1 105 ? 6.267 35.315 -4.636 1.00 7.39 111 TYR B C 1
ATOM 1775 O O . TYR B 1 105 ? 5.974 36.488 -4.378 1.00 6.15 111 TYR B O 1
ATOM 1784 N N . ASN B 1 106 ? 6.014 34.751 -5.821 1.00 6.08 112 ASN B N 1
ATOM 1785 C CA . ASN B 1 106 ? 5.196 35.406 -6.834 1.00 7.92 112 ASN B CA 1
ATOM 1786 C C . ASN B 1 106 ? 3.765 34.910 -6.710 1.00 2.39 112 ASN B C 1
ATOM 1787 O O . ASN B 1 106 ? 3.495 33.721 -6.852 1.00 2.00 112 ASN B O 1
ATOM 1792 N N . ASN B 1 107 ? 2.818 35.807 -6.453 1.00 6.59 113 ASN B N 1
ATOM 1793 C CA . ASN B 1 107 ? 1.400 35.455 -6.346 1.00 8.40 113 ASN B CA 1
ATOM 1794 C C . ASN B 1 107 ? 0.774 34.883 -7.607 1.00 8.10 113 ASN B C 1
ATOM 1795 O O . ASN B 1 107 ? -0.176 34.099 -7.567 1.00 7.11 113 ASN B O 1
ATOM 1800 N N . ALA B 1 108 ? 1.367 35.301 -8.732 1.00 7.11 114 ALA B N 1
ATOM 1801 C CA . ALA B 1 108 ? 0.964 34.877 -10.059 1.00 2.70 114 ALA B CA 1
ATOM 1802 C C . ALA B 1 108 ? 1.446 33.475 -10.407 1.00 2.00 114 ALA B C 1
ATOM 1803 O O . ALA B 1 108 ? 1.150 32.944 -11.478 1.00 2.34 114 ALA B O 1
ATOM 1805 N N . ASN B 1 109 ? 2.211 32.865 -9.497 1.00 4.55 115 ASN B N 1
ATOM 1806 C CA . ASN B 1 109 ? 2.683 31.510 -9.693 1.00 4.68 115 ASN B CA 1
ATOM 1807 C C . ASN B 1 109 ? 1.980 30.511 -8.799 1.00 3.94 115 ASN B C 1
ATOM 1808 O O . ASN B 1 109 ? 2.285 29.329 -8.861 1.00 7.93 115 ASN B O 1
ATOM 1813 N N . TRP B 1 110 ? 1.019 30.947 -7.980 1.00 5.64 116 TRP B N 1
ATOM 1814 C CA . TRP B 1 110 ? 0.221 30.052 -7.152 1.00 6.44 116 TRP B CA 1
ATOM 1815 C C . TRP B 1 110 ? -0.994 29.581 -7.971 1.00 6.51 116 TRP B C 1
ATOM 1816 O O . TRP B 1 110 ? -1.709 30.404 -8.556 1.00 2.00 116 TRP B O 1
ATOM 1827 N N . ASN B 1 111 ? -1.220 28.252 -8.020 1.00 2.00 117 ASN B N 1
ATOM 1828 C CA . ASN B 1 111 ? -2.323 27.605 -8.740 1.00 2.14 117 ASN B CA 1
ATOM 1829 C C . ASN B 1 111 ? -2.285 27.845 -10.255 1.00 2.23 117 ASN B C 1
ATOM 1830 O O . ASN B 1 111 ? -3.293 28.134 -10.905 1.00 4.49 117 ASN B O 1
ATOM 1835 N N . ILE B 1 112 ? -1.093 27.718 -10.866 1.00 3.09 118 ILE B N 1
ATOM 1836 C CA . ILE B 1 112 ? -0.955 27.897 -12.312 1.00 2.62 118 ILE B CA 1
ATOM 1837 C C . ILE B 1 112 ? -1.455 26.701 -13.112 1.00 7.37 118 ILE B C 1
ATOM 1838 O O . ILE B 1 112 ? -1.666 25.609 -12.576 1.00 7.60 118 ILE B O 1
ATOM 1843 N N . ASP B 1 113 ? -1.660 26.909 -14.416 1.00 14.24 119 ASP B N 1
ATOM 1844 C CA . ASP B 1 113 ? -2.082 25.827 -15.291 1.00 21.30 119 ASP B CA 1
ATOM 1845 C C . ASP B 1 113 ? -0.842 25.085 -15.758 1.00 16.21 119 ASP B C 1
ATOM 1846 O O . ASP B 1 113 ? -0.083 25.550 -16.602 1.00 12.49 119 ASP B O 1
ATOM 1851 N N . THR B 1 114 ? -0.645 23.909 -15.170 1.00 10.59 120 THR B N 1
ATOM 1852 C CA . THR B 1 114 ? 0.486 23.051 -15.470 1.00 8.55 120 THR B CA 1
ATOM 1853 C C . THR B 1 114 ? 0.468 22.443 -16.871 1.00 11.38 120 THR B C 1
ATOM 1854 O O . THR B 1 114 ? 1.498 21.977 -17.360 1.00 11.42 120 THR B O 1
ATOM 1858 N N . LYS B 1 115 ? -0.690 22.435 -17.542 1.00 14.64 1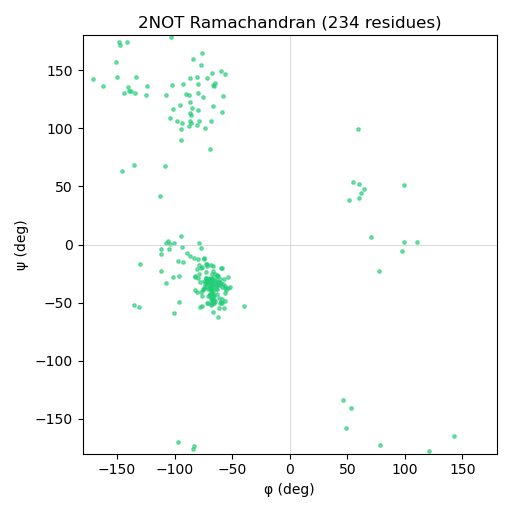21 LYS B N 1
ATOM 1859 C CA . LYS B 1 115 ? -0.792 21.975 -18.919 1.00 18.37 121 LYS B CA 1
ATOM 1860 C C . LYS B 1 115 ? -0.122 22.996 -19.841 1.00 18.39 121 LYS B C 1
ATOM 1861 O O . LYS B 1 115 ? 0.726 22.649 -20.661 1.00 21.75 121 LYS B O 1
ATOM 1867 N N . LYS B 1 116 ? -0.479 24.274 -19.683 1.00 19.42 122 LYS B N 1
ATOM 1868 C CA . LYS B 1 116 ? 0.063 25.354 -20.494 1.00 18.22 122 LYS B CA 1
ATOM 1869 C C . LYS B 1 116 ? 1.426 25.853 -20.013 1.00 18.44 122 LYS B C 1
ATOM 1870 O O . LYS B 1 116 ? 2.219 26.342 -20.817 1.00 20.35 122 LYS B O 1
ATOM 1876 N N . ARG B 1 117 ? 1.737 25.714 -18.716 1.00 17.37 123 ARG B N 1
ATOM 1877 C CA . ARG B 1 117 ? 2.983 26.216 -18.144 1.00 11.77 123 ARG B CA 1
ATOM 1878 C C . ARG B 1 117 ? 4.012 25.151 -17.775 1.00 16.24 123 ARG B C 1
ATOM 1879 O O . ARG B 1 117 ? 5.210 25.411 -17.898 1.00 13.12 123 ARG B O 1
ATOM 1887 N N . CYS B 1 118 ? 3.605 23.951 -17.336 1.00 15.68 124 CYS B N 1
ATOM 1888 C CA . CYS B 1 118 ? 4.551 22.950 -16.861 1.00 19.51 124 CYS B CA 1
ATOM 1889 C C . CYS B 1 118 ? 4.761 21.745 -17.752 1.00 33.97 124 CYS B C 1
ATOM 1890 O O . CYS B 1 118 ? 4.403 20.598 -17.461 1.00 29.99 124 CYS B O 1
ATOM 1893 N N . GLN B 1 119 ? 5.367 22.080 -18.883 1.00 48.54 125 GLN B N 1
ATOM 1894 C CA . GLN B 1 119 ? 5.777 21.093 -19.862 1.00 64.03 125 GLN B CA 1
ATOM 1895 C C . GLN B 1 119 ? 7.196 21.450 -20.301 1.00 68.73 125 GLN B C 1
ATOM 1896 O O . GLN B 1 119 ? 7.481 22.630 -20.528 1.00 72.97 125 GLN B O 1
#

Secondary structure (DSSP, 8-state):
-HHHHHHHHHHHHTTSS-GGGGTTBTTTTTS---S---SHHHHHHHHHHHHHHHHHHTT--TTT----EEEETTEEEE--SSSHHHHHHHHHHHHHHHHHHHS---GGGBT--HHHHT-/-HHHHHHHHHHHTTTSS-GGGGSSBTTTBTT--SS---SHHHHHHHHHHHHHHHHHTTT--TTT----EEE-SS-EEE--SS-HHHHHHHHHHHHHHHHHHHSPPPGGGBT--HHHH--

Organism: Notechis scutatus scutatus (NCBI:txid70142)

Radius of gyration: 24.07 Å; Cα contacts (8 Å, |Δi|>4): 397; chains: 2; bounding box: 29×43×79 Å

Foldseek 3Di:
DVVVLQVLLCLLQVNPDHPVQQCQFAQQRVHHDFADQPFQLSVLRVQLSVLCVVLVVVVQNLVPQDADWDRDNNGIDGDDDPVPSNRSSVVSSNSSSNSNNVTDDDPVRGNDPCVPRGD/DVVVLQVLLCLQLVNPDHPVQQCFFACFRVHRPFADGPFLLSVLRVQLNVLCVVLVVVPANLVPQDADWDRDNNTIDGDDDPDDNNRSSSVSSNSSSNSNNPTDDDPVGGNDDCVVHTD

B-factor: mean 9.75, std 14.1, range [0.71, 94.53]

InterPro domains:
  IPR001211 Phospholipase A2 [PR00389] (2-12)
  IPR001211 Phospholipase A2 [PR00389] (18-36)
  IPR001211 Phospholipase A2 [PR00389] (37-55)
  IPR001211 Phospholipase A2 [PR00389] (66-80)
  IPR001211 Phospholipase A2 [PR00389] (85-101)
  IPR001211 Phospholipase A2 [PTHR11716] (1-118)
  IPR016090 Phospholipase A2-like, central domain [PF00068] (2-108)
  IPR016090 Phospholipase A2-like, central domain [SM00085] (1-119)
  IPR016090 Phospholipase A2-like, central domain [cd00125] (1-118)
  IPR033112 Phospholipase A2, aspartic acid active site [PS00119] (89-99)
  IPR033113 Phospholipase A2, histidine active site [PS00118] (44-51)
  IPR036444 Phospholipase A2 domain superfamily [G3DSA:1.20.90.10] (1-119)
  IPR036444 Phospholipase A2 domain superfamily [SSF48619] (1-119)

Sequence (238 aa):
NLVQFSYLIQCANHGRRPTRHYMDYGCYCGWGGSGTPVDELDRCCKIHDDCYSDAEKKGCSPKMSAYDYYCGENGPYCRNIKKKCLRFVCDCDVEAAFCFAKAPYNNANWNIDTKKRCQNLVQFSYLIQCANHGRRPTRHYMDYGCYCGWGGSGTPVDELDRCCKIHDDCYSDAEKKGCSPKMSAYDYYCGENGPYCRNIKKKCLRFVCDCDVEAAFCFAKAPYNNANWNIDTKKRCQ

Nearest PDB structures (foldseek):
  2not-assembly2_B  TM=1.008E+00  e=8.360E-23  Notechis scutatus scutatus
  4e4c-assembly1_A-2  TM=9.926E-01  e=1.451E-17  Notechis scutatus scutatus
  1ae7-assembly1_A  TM=9.717E-01  e=2.745E-17  Notechis scutatus scutatus
  3vc0-assembly1_A  TM=9.755E-01  e=2.165E-14  Oxyuranus scutellatus scutellatus
  3v9m-assembly1_B  TM=9.594E-01  e=5.802E-14  Pseudechis australis